Protein AF-A0A165NI73-F1 (afdb_monomer_lite)

Sequence (289 aa):
MSSTFSRMPADQTVSSTGDSGKTSAKGATGRAMITKMSDLEDNLADAEKTIQILEKQLDKTQKEVKHQKDRIENLEEANDGLENRTQDLETRIRELEDRFGEKPGESSENDELDGVEQSRERLERLKRSVLAMKDPNLRQLIRTVFQLRMGVGHLMPDVLPAWLENEAEWPIDKATNTRLVRFKWEEPPTENANWAGVQDIVEYIRTKGGARAPSAIPALRDITDDDLESKVVQKVKDLAKNLRGAKKKESTNEPSSTPDGGVDGANFLCLNHKAIRVGRAPCAIAWNL

Secondary structure (DSSP, 8-state):
----------------------S-HHHHHHHHHHHHHHHHHHHHHHHHHHHHHHHHHHHHHHHHHHHHHHHHHHHHHHHHHHHHHHHHHHHHHHHHHHHHHT--SSS-TTHHHHHHHHHHHHHHHHHHHHHHTT-HHHHHHHHHHHHHHHT-SS--TTTPPPP-S-GGG--B-TTT-PBPP---TTS-TTSHHHHHHHHHHHHHHHHHHHHH-GGGHHHHHHS-HHHHHHHHHHHHHHHHHHHHHHHHHHTTS------------------------------------

Foldseek 3Di:
DDDDDDDDDDDDDDDDDDDDDDDDPPPVVVVVVVVVVVVVVVVVVVVVVVVVVVVVVVVVVVVVVVVVVVVVVVVVVVVVVVVVVVVVVVVVVVVVVVVVVPDPDDDDPPVVVVVVVVVVVVVVLVVLQVVLLVDPLLVVLLQVLLCVLQVHPHLALVTQDDDDPDPVPFDADPVPRHGRDHDPLVDQCPPPNNVVSLVVSLVCCLPCVCVVRVVSVSSSVRHDSVSSSVSSSVVSNVSSVNNVVVVVVVVVPDDPDDDDDDDDDDDDDDDDDDDDDDDDDDDDDDDDD

Radius of gyration: 41.26 Å; chains: 1; bounding box: 80×119×79 Å

Organism: NCBI:txid1314782

pLDDT: mean 77.74, std 22.04, range [31.88, 97.38]

Structure (mmCIF, N/CA/C/O backbone):
data_AF-A0A165NI73-F1
#
_entry.id   AF-A0A165NI73-F1
#
loop_
_atom_site.group_PDB
_atom_site.id
_atom_site.type_symbol
_atom_site.label_atom_id
_atom_site.label_alt_id
_atom_site.label_comp_id
_atom_site.label_asym_id
_atom_site.label_entity_id
_atom_site.label_seq_id
_atom_site.pdbx_PDB_ins_code
_atom_site.Cartn_x
_atom_site.Cartn_y
_atom_site.Cartn_z
_atom_site.occupancy
_atom_site.B_iso_or_equiv
_atom_site.auth_seq_id
_atom_site.auth_comp_id
_atom_site.auth_asym_id
_atom_site.auth_atom_id
_atom_site.pdbx_PDB_model_num
ATOM 1 N N . MET A 1 1 ? 33.542 32.433 -10.960 1.00 42.72 1 MET A N 1
ATOM 2 C CA . MET A 1 1 ? 32.720 32.098 -12.141 1.00 42.72 1 MET A CA 1
ATOM 3 C C . MET A 1 1 ? 32.204 33.400 -12.724 1.00 42.72 1 MET A C 1
ATOM 5 O O . MET A 1 1 ? 31.608 34.182 -11.998 1.00 42.72 1 MET A O 1
ATOM 9 N N . SER A 1 2 ? 32.561 33.668 -13.976 1.00 41.47 2 SER A N 1
ATOM 10 C CA . SER A 1 2 ? 32.290 34.902 -14.718 1.00 41.47 2 SER A CA 1
ATOM 11 C C . SER A 1 2 ? 30.822 35.034 -15.135 1.00 41.47 2 SER A C 1
ATOM 13 O O . SER A 1 2 ? 30.241 34.040 -15.562 1.00 41.47 2 SER A O 1
ATOM 15 N N . SER A 1 3 ? 30.268 36.252 -15.118 1.00 44.75 3 SER A N 1
ATOM 16 C CA . SER A 1 3 ? 29.300 36.723 -16.132 1.00 44.75 3 SER A CA 1
ATOM 17 C C . SER A 1 3 ? 29.074 38.237 -15.972 1.00 44.75 3 SER A C 1
ATOM 19 O O . SER A 1 3 ? 28.565 38.672 -14.947 1.00 44.75 3 SER A O 1
ATOM 21 N N . THR A 1 4 ? 29.739 39.094 -16.750 1.00 47.81 4 THR A N 1
ATOM 22 C CA . THR A 1 4 ? 29.239 39.780 -17.966 1.00 47.81 4 THR A CA 1
ATOM 23 C C . THR A 1 4 ? 27.885 40.488 -17.808 1.00 47.81 4 THR A C 1
ATOM 25 O O . THR A 1 4 ? 26.839 39.852 -17.855 1.00 47.81 4 THR A O 1
ATOM 28 N N . PHE A 1 5 ? 27.896 41.826 -17.761 1.00 45.66 5 PHE A N 1
ATOM 29 C CA . PHE A 1 5 ? 26.748 42.641 -18.167 1.00 45.66 5 PHE A CA 1
ATOM 30 C C . PHE A 1 5 ? 27.241 43.791 -19.048 1.00 45.66 5 PHE A C 1
ATOM 32 O O . PHE A 1 5 ? 28.053 44.617 -18.634 1.00 45.66 5 PHE A O 1
ATOM 39 N N . SER A 1 6 ? 26.809 43.783 -20.307 1.00 49.06 6 SER A N 1
ATOM 40 C CA . SER A 1 6 ? 27.122 44.798 -21.307 1.00 49.06 6 SER A CA 1
ATOM 41 C C . SER A 1 6 ? 26.010 45.840 -21.412 1.00 49.06 6 SER A C 1
ATOM 43 O O . SER A 1 6 ? 24.833 45.496 -21.392 1.00 49.06 6 SER A O 1
ATOM 45 N N . ARG A 1 7 ? 26.462 47.049 -21.772 1.00 39.81 7 ARG A N 1
ATOM 46 C CA . ARG A 1 7 ? 25.899 47.970 -22.780 1.00 39.81 7 ARG A CA 1
ATOM 47 C C . ARG A 1 7 ? 25.071 49.167 -22.284 1.00 39.81 7 ARG A C 1
ATOM 49 O O . ARG A 1 7 ? 23.915 49.050 -21.902 1.00 39.81 7 ARG A O 1
ATOM 56 N N . MET A 1 8 ? 25.700 50.338 -22.432 1.00 41.38 8 MET A N 1
ATOM 57 C CA . MET A 1 8 ? 25.087 51.666 -22.575 1.00 41.38 8 MET A CA 1
ATOM 58 C C . MET A 1 8 ? 24.280 51.777 -23.884 1.00 41.38 8 MET A C 1
ATOM 60 O O . MET A 1 8 ? 24.483 50.977 -24.804 1.00 41.38 8 MET A O 1
ATOM 64 N N . PRO A 1 9 ? 23.492 52.852 -24.042 1.00 56.62 9 PRO A N 1
ATOM 65 C CA . PRO A 1 9 ? 23.897 53.810 -25.074 1.00 56.62 9 PRO A CA 1
ATOM 66 C C . PRO A 1 9 ? 23.908 55.270 -24.600 1.00 56.62 9 PRO A C 1
ATOM 68 O O . PRO A 1 9 ? 23.222 55.659 -23.660 1.00 56.62 9 PRO A O 1
ATOM 71 N N . ALA A 1 10 ? 24.753 56.040 -25.282 1.00 42.94 10 ALA A N 1
ATOM 72 C CA . ALA A 1 10 ? 24.983 57.464 -25.114 1.00 42.94 10 ALA A CA 1
ATOM 73 C C . ALA A 1 10 ? 23.895 58.301 -25.798 1.00 42.94 10 ALA A C 1
ATOM 75 O O . ALA A 1 10 ? 23.404 57.936 -26.866 1.00 42.94 10 ALA A O 1
ATOM 76 N N . ASP A 1 11 ? 23.604 59.448 -25.193 1.00 36.22 11 ASP A N 1
ATOM 77 C CA . ASP A 1 11 ? 22.714 60.483 -25.698 1.00 36.22 11 ASP A CA 1
ATOM 78 C C . ASP A 1 11 ? 23.554 61.718 -26.055 1.00 36.22 11 ASP A C 1
ATOM 80 O O . ASP A 1 11 ? 24.306 62.232 -25.224 1.00 36.22 11 ASP A O 1
ATOM 84 N N . GLN A 1 12 ? 23.469 62.162 -27.306 1.00 43.00 12 GLN A N 1
ATOM 85 C CA . GLN A 1 12 ? 23.861 63.500 -27.738 1.00 43.00 12 GLN A CA 1
ATOM 86 C C . GLN A 1 12 ? 23.035 63.855 -28.968 1.00 43.00 12 GLN A C 1
ATOM 88 O O . GLN A 1 12 ? 23.245 63.265 -30.020 1.00 43.00 12 GLN A O 1
ATOM 93 N N . THR A 1 13 ? 22.209 64.893 -28.859 1.00 42.19 13 THR A N 1
ATOM 94 C CA . THR A 1 13 ? 22.220 66.008 -29.815 1.00 42.19 13 THR A CA 1
ATOM 95 C C . THR A 1 13 ? 21.546 67.225 -29.192 1.00 42.19 13 THR A C 1
ATOM 97 O O . THR A 1 13 ? 20.348 67.237 -28.930 1.00 42.19 13 THR A O 1
ATOM 100 N N . VAL A 1 14 ? 22.348 68.267 -28.994 1.00 54.62 14 VAL A N 1
ATOM 101 C CA . VAL A 1 14 ? 21.930 69.660 -28.837 1.00 54.62 14 VAL A CA 1
ATOM 102 C C . VAL A 1 14 ? 21.620 70.254 -30.212 1.00 54.62 14 VAL A C 1
ATOM 104 O O . VAL A 1 14 ? 22.383 70.062 -31.155 1.00 54.62 14 VAL A O 1
ATOM 107 N N . SER A 1 15 ? 20.552 71.041 -30.312 1.00 42.31 15 SER A N 1
ATOM 108 C CA . SER A 1 15 ? 20.390 72.050 -31.360 1.00 42.31 15 SER A CA 1
ATOM 109 C C . SER A 1 15 ? 19.491 73.165 -30.840 1.00 42.31 15 SER A C 1
ATOM 111 O O . SER A 1 15 ? 18.375 72.934 -30.383 1.00 42.31 15 SER A O 1
ATOM 113 N N . SER A 1 16 ? 20.037 74.373 -30.874 1.00 49.78 16 SER A N 1
ATOM 114 C CA . SER A 1 16 ? 19.443 75.630 -30.442 1.00 49.78 16 SER A CA 1
ATOM 115 C C . SER A 1 16 ? 19.388 76.536 -31.665 1.00 49.78 16 SER A C 1
ATOM 117 O O . SER A 1 16 ? 20.382 76.592 -32.387 1.00 49.78 16 SER A O 1
ATOM 119 N N . THR A 1 17 ? 18.272 77.226 -31.913 1.00 37.44 17 THR A N 1
ATOM 120 C CA . THR A 1 17 ? 18.207 78.576 -32.521 1.00 37.44 17 THR A CA 1
ATOM 121 C C . THR A 1 17 ? 16.754 79.005 -32.755 1.00 37.44 17 THR A C 1
ATOM 123 O O . THR A 1 17 ? 15.961 78.238 -33.288 1.00 37.44 17 THR A O 1
ATOM 126 N N . GLY A 1 18 ? 16.446 80.272 -32.444 1.00 36.41 18 GLY A N 1
ATOM 127 C CA . GLY A 1 18 ? 15.543 81.059 -33.292 1.00 36.41 18 GLY A CA 1
ATOM 128 C C . GLY A 1 18 ? 14.305 81.712 -32.669 1.00 36.41 18 GLY A C 1
ATOM 129 O O . GLY A 1 18 ? 13.216 81.169 -32.760 1.00 36.41 18 GLY A O 1
ATOM 130 N N . ASP A 1 19 ? 14.489 82.965 -32.249 1.00 35.72 19 ASP A N 1
ATOM 131 C CA . ASP A 1 19 ? 13.678 84.121 -32.676 1.00 35.72 19 ASP A CA 1
ATOM 132 C C . ASP A 1 19 ? 12.412 84.573 -31.899 1.00 35.72 19 ASP A C 1
ATOM 134 O O . ASP A 1 19 ? 11.754 83.877 -31.133 1.00 35.72 19 ASP A O 1
ATOM 138 N N . SER A 1 20 ? 12.197 85.870 -32.080 1.00 43.72 20 SER A N 1
ATOM 139 C CA . SER A 1 20 ? 11.546 86.921 -31.321 1.00 43.72 20 SER A CA 1
ATOM 140 C C . SER A 1 20 ? 10.016 86.890 -31.345 1.00 43.72 20 SER A C 1
ATOM 142 O O . SER A 1 20 ? 9.395 86.615 -32.365 1.00 43.72 20 SER A O 1
ATOM 144 N N . GLY A 1 21 ? 9.381 87.323 -30.250 1.00 38.12 21 GLY A N 1
ATOM 145 C CA . GLY A 1 21 ? 7.931 87.533 -30.231 1.00 38.12 21 GLY A CA 1
ATOM 146 C C . GLY A 1 21 ? 7.399 88.055 -28.901 1.00 38.12 21 GLY A C 1
ATOM 147 O O . GLY A 1 21 ? 6.916 87.305 -28.060 1.00 38.12 21 GLY A O 1
ATOM 148 N N . LYS A 1 22 ? 7.474 89.372 -28.697 1.00 51.41 22 LYS A N 1
ATOM 149 C CA . LYS A 1 22 ? 6.825 90.085 -27.588 1.00 51.41 22 LYS A CA 1
ATOM 150 C C . LYS A 1 22 ? 5.303 90.023 -27.788 1.00 51.41 22 LYS A C 1
ATOM 152 O O . LYS A 1 22 ? 4.786 90.770 -28.602 1.00 51.41 22 LYS A O 1
ATOM 157 N N . THR A 1 23 ? 4.595 89.162 -27.059 1.00 44.19 23 THR A N 1
ATOM 158 C CA . THR A 1 23 ? 3.262 89.409 -26.458 1.00 44.19 23 THR A CA 1
ATOM 159 C C . THR A 1 23 ? 2.822 88.183 -25.638 1.00 44.19 23 THR A C 1
ATOM 161 O O . THR A 1 23 ? 2.977 87.046 -26.054 1.00 44.19 23 THR A O 1
ATOM 164 N N . SER A 1 24 ? 2.255 88.421 -24.449 1.00 48.41 24 SER A N 1
ATOM 165 C CA . SER A 1 24 ? 1.640 87.415 -23.555 1.00 48.41 24 SER A CA 1
ATOM 166 C C . SER A 1 24 ? 2.555 86.547 -22.664 1.00 48.41 24 SER A C 1
ATOM 168 O O . SER A 1 24 ? 2.243 85.402 -22.343 1.00 48.41 24 SER A O 1
ATOM 170 N N . ALA A 1 25 ? 3.650 87.105 -22.138 1.00 49.09 25 ALA A N 1
ATOM 171 C CA . ALA A 1 25 ? 4.505 86.381 -21.183 1.00 49.09 25 ALA A CA 1
ATOM 172 C C . ALA A 1 25 ? 3.796 86.014 -19.854 1.00 49.09 25 ALA A C 1
ATOM 174 O O . ALA A 1 25 ? 4.133 85.008 -19.233 1.00 49.09 25 ALA A O 1
ATOM 175 N N . LYS A 1 26 ? 2.783 86.779 -19.411 1.00 52.00 26 LYS A N 1
ATOM 176 C CA . LYS A 1 26 ? 2.076 86.510 -18.139 1.00 52.00 26 LYS A CA 1
ATOM 177 C C . LYS A 1 26 ? 1.040 85.375 -18.230 1.00 52.00 26 LYS A C 1
ATOM 179 O O . LYS A 1 26 ? 0.869 84.649 -17.258 1.00 52.00 26 LYS A O 1
ATOM 184 N N . GLY A 1 27 ? 0.388 85.181 -19.381 1.00 53.38 27 GLY A N 1
ATOM 185 C CA . GLY A 1 27 ? -0.627 84.131 -19.574 1.00 53.38 27 GLY A CA 1
ATOM 186 C C . GLY A 1 27 ? -0.047 82.771 -19.978 1.00 53.38 27 GLY A C 1
ATOM 187 O O . GLY A 1 27 ? -0.516 81.738 -19.501 1.00 53.38 27 GLY A O 1
ATOM 188 N N . ALA A 1 28 ? 1.003 82.763 -20.808 1.00 56.72 28 ALA A N 1
ATOM 189 C CA . ALA A 1 28 ? 1.695 81.538 -21.218 1.00 56.72 28 ALA A CA 1
ATOM 190 C C . ALA A 1 28 ? 2.426 80.865 -20.041 1.00 56.72 28 ALA A C 1
ATOM 192 O O . ALA A 1 28 ? 2.365 79.647 -19.892 1.00 56.72 28 ALA A O 1
ATOM 193 N N . THR A 1 29 ? 3.028 81.663 -19.150 1.00 68.69 29 THR A N 1
ATOM 194 C CA . THR A 1 29 ? 3.687 81.166 -17.930 1.00 68.69 29 THR A CA 1
ATOM 195 C C . THR A 1 29 ? 2.682 80.562 -16.945 1.00 68.69 29 THR A C 1
ATOM 197 O O . THR A 1 29 ? 2.938 79.495 -16.399 1.00 68.69 29 THR A O 1
ATOM 200 N N . GLY A 1 30 ? 1.511 81.188 -16.765 1.00 74.62 30 GLY A N 1
ATOM 201 C CA . GLY A 1 30 ? 0.450 80.657 -15.901 1.00 74.62 30 GLY A CA 1
ATOM 202 C C . GLY A 1 30 ? -0.123 79.330 -16.406 1.00 74.62 30 GLY A C 1
ATOM 203 O O . GLY A 1 30 ? -0.262 78.392 -15.630 1.00 74.62 30 GLY A O 1
ATOM 204 N N . ARG A 1 31 ? -0.377 79.202 -17.717 1.00 77.56 31 ARG A N 1
ATOM 205 C CA . ARG A 1 31 ? -0.824 77.929 -18.314 1.00 77.56 31 ARG A CA 1
ATOM 206 C C . ARG A 1 31 ? 0.231 76.828 -18.195 1.00 77.56 31 ARG A C 1
ATOM 208 O O . ARG A 1 31 ? -0.122 75.717 -17.831 1.00 77.56 31 ARG A O 1
ATOM 215 N N . ALA A 1 32 ? 1.505 77.148 -18.430 1.00 79.50 32 ALA A N 1
ATOM 216 C CA . ALA A 1 32 ? 2.607 76.200 -18.259 1.00 79.50 32 ALA A CA 1
ATOM 217 C C . ALA A 1 32 ? 2.826 75.783 -16.790 1.00 79.50 32 ALA A C 1
ATOM 219 O O . ALA A 1 32 ? 3.301 74.683 -16.524 1.00 79.50 32 ALA A O 1
ATOM 220 N N . MET A 1 33 ? 2.499 76.648 -15.824 1.00 84.75 33 MET A N 1
ATOM 221 C CA . MET A 1 33 ? 2.498 76.289 -14.402 1.00 84.75 33 MET A CA 1
ATOM 222 C C . MET A 1 33 ? 1.325 75.372 -14.053 1.00 84.75 33 MET A C 1
ATOM 224 O O . MET A 1 33 ? 1.536 74.402 -13.340 1.00 84.75 33 MET A O 1
ATOM 228 N N . ILE A 1 34 ? 0.129 75.630 -14.591 1.00 85.94 34 ILE A N 1
ATOM 229 C CA . ILE A 1 34 ? -1.054 74.782 -14.371 1.00 85.94 34 ILE A CA 1
ATOM 230 C C . ILE A 1 34 ? -0.835 73.376 -14.939 1.00 85.94 34 ILE A C 1
ATOM 232 O O . ILE A 1 34 ? -1.137 72.405 -14.258 1.00 85.94 34 ILE A O 1
ATOM 236 N N . THR A 1 35 ? -0.262 73.245 -16.141 1.00 86.31 35 THR A N 1
ATOM 237 C CA . THR A 1 35 ? 0.056 71.919 -16.699 1.00 86.31 35 THR A CA 1
ATOM 238 C C . THR A 1 35 ? 1.080 71.189 -15.840 1.00 86.31 35 THR A C 1
ATOM 240 O O . THR A 1 35 ? 0.860 70.042 -15.490 1.00 86.31 35 THR A O 1
ATOM 243 N N . LYS A 1 36 ? 2.144 71.875 -15.397 1.00 90.50 36 LYS A N 1
ATOM 244 C CA . LYS A 1 36 ? 3.130 71.279 -14.483 1.00 90.50 36 LYS A CA 1
ATOM 245 C C . LYS A 1 36 ? 2.529 70.886 -13.135 1.00 90.50 36 LYS A C 1
ATOM 247 O O . LYS A 1 36 ? 2.953 69.893 -12.566 1.00 90.50 36 LYS A O 1
ATOM 252 N N . MET A 1 37 ? 1.588 71.668 -12.607 1.00 88.69 37 MET A N 1
ATOM 253 C CA . MET A 1 37 ? 0.871 71.329 -11.376 1.00 88.69 37 MET A CA 1
ATOM 254 C C . MET A 1 37 ? 0.011 70.080 -11.572 1.00 88.69 37 MET A C 1
ATOM 256 O O . MET A 1 37 ? 0.119 69.171 -10.763 1.00 88.69 37 MET A O 1
ATOM 260 N N . SER A 1 38 ? -0.736 69.995 -12.676 1.00 90.88 38 SER A N 1
ATOM 261 C CA . SER A 1 38 ? -1.510 68.800 -13.036 1.00 90.88 38 SER A CA 1
ATOM 262 C C . SER A 1 38 ? -0.614 67.567 -13.181 1.00 90.88 38 SER A C 1
ATOM 264 O O . SER A 1 38 ? -0.901 66.531 -12.597 1.00 90.88 38 SER A O 1
ATOM 266 N N . ASP A 1 39 ? 0.517 67.690 -13.883 1.00 92.00 39 ASP A N 1
ATOM 267 C CA . ASP A 1 39 ? 1.471 66.588 -14.043 1.00 92.00 39 ASP A CA 1
ATOM 268 C C . ASP A 1 39 ? 2.045 66.147 -12.684 1.00 92.00 39 ASP A C 1
ATOM 270 O O . ASP A 1 39 ? 2.273 64.963 -12.445 1.00 92.00 39 ASP A O 1
ATOM 274 N N . LEU A 1 40 ? 2.311 67.089 -11.771 1.00 91.56 40 LEU A N 1
ATOM 275 C CA . LEU A 1 40 ? 2.787 66.779 -10.421 1.00 91.56 40 LEU A CA 1
ATOM 276 C C . LEU A 1 40 ? 1.708 66.108 -9.563 1.00 91.56 40 LEU A C 1
ATOM 278 O O . LEU A 1 40 ? 2.045 65.211 -8.796 1.00 91.56 40 LEU A O 1
ATOM 282 N N . GLU A 1 41 ? 0.444 66.512 -9.693 1.00 93.06 41 GLU A N 1
ATOM 283 C CA . GLU A 1 41 ? -0.696 65.882 -9.016 1.00 93.06 41 GLU A CA 1
ATOM 284 C C . GLU A 1 41 ? -0.896 64.437 -9.489 1.00 93.06 41 GLU A C 1
ATOM 286 O O . GLU A 1 41 ? -1.022 63.535 -8.659 1.00 93.06 41 GLU A O 1
ATOM 291 N N . ASP A 1 42 ? -0.825 64.194 -10.799 1.00 92.19 42 ASP A N 1
ATOM 292 C CA . ASP A 1 42 ? -0.926 62.848 -11.371 1.00 92.19 42 ASP A CA 1
ATOM 293 C C . ASP A 1 42 ? 0.245 61.958 -10.923 1.00 92.19 42 ASP A C 1
ATOM 295 O O . ASP A 1 42 ? 0.045 60.828 -10.469 1.00 92.19 42 ASP A O 1
ATOM 299 N N . ASN A 1 43 ? 1.473 62.489 -10.957 1.00 93.56 43 ASN A N 1
ATOM 300 C CA . ASN A 1 43 ? 2.655 61.777 -10.464 1.00 93.56 43 ASN A CA 1
ATOM 301 C C . ASN A 1 43 ? 2.564 61.469 -8.960 1.00 93.56 43 ASN A C 1
ATOM 303 O O . ASN A 1 43 ? 3.013 60.408 -8.524 1.00 93.56 43 ASN A O 1
ATOM 307 N N . LEU A 1 44 ? 1.992 62.375 -8.161 1.00 94.94 44 LEU A N 1
ATOM 308 C CA . LEU A 1 44 ? 1.772 62.158 -6.732 1.00 94.94 44 LEU A CA 1
ATOM 309 C C . LEU A 1 44 ? 0.741 61.046 -6.503 1.00 94.94 44 LEU A C 1
ATOM 311 O O . LEU A 1 44 ? 1.002 60.132 -5.723 1.00 94.94 44 LEU A O 1
ATOM 315 N N . ALA A 1 45 ? -0.377 61.067 -7.230 1.00 93.62 45 ALA A N 1
ATOM 316 C CA . ALA A 1 45 ? -1.399 60.028 -7.146 1.00 93.62 45 ALA A CA 1
ATOM 317 C C . ALA A 1 45 ? -0.855 58.645 -7.547 1.00 93.62 45 ALA A C 1
ATOM 319 O O . ALA A 1 45 ? -1.200 57.627 -6.941 1.00 93.62 45 ALA A O 1
ATOM 320 N N . ASP A 1 46 ? 0.014 58.583 -8.554 1.00 93.94 46 ASP A N 1
ATOM 321 C CA . ASP A 1 46 ? 0.665 57.335 -8.946 1.00 93.94 46 ASP A CA 1
ATOM 322 C C . ASP A 1 46 ? 1.706 56.878 -7.918 1.00 93.94 46 ASP A C 1
ATOM 324 O O . ASP A 1 46 ? 1.737 55.693 -7.572 1.00 93.94 46 ASP A O 1
ATOM 328 N N . ALA A 1 47 ? 2.486 57.797 -7.341 1.00 92.75 47 ALA A N 1
ATOM 329 C CA . ALA A 1 47 ? 3.389 57.483 -6.238 1.00 92.75 47 ALA A CA 1
ATOM 330 C C . ALA A 1 47 ? 2.625 56.902 -5.034 1.00 92.75 47 ALA A C 1
ATOM 332 O O . ALA A 1 47 ? 3.011 55.856 -4.510 1.00 92.75 47 ALA A O 1
ATOM 333 N N . GLU A 1 48 ? 1.492 57.493 -4.649 1.00 94.19 48 GLU A N 1
ATOM 334 C CA . GLU A 1 48 ? 0.627 56.983 -3.578 1.00 94.19 48 GLU A CA 1
ATOM 335 C C . GLU A 1 48 ? 0.125 55.559 -3.858 1.00 94.19 48 GLU A C 1
ATOM 337 O O . GLU A 1 48 ? 0.179 54.694 -2.979 1.00 94.19 48 GLU A O 1
ATOM 342 N N . LYS A 1 49 ? -0.298 55.264 -5.096 1.00 94.81 49 LYS A N 1
ATOM 343 C CA . LYS A 1 49 ? -0.692 53.898 -5.484 1.00 94.81 49 LYS A CA 1
ATOM 344 C C . LYS A 1 49 ? 0.474 52.920 -5.362 1.00 94.81 49 LYS A C 1
ATOM 346 O O . LYS A 1 49 ? 0.280 51.802 -4.882 1.00 94.81 49 LYS A O 1
ATOM 351 N N . THR A 1 50 ? 1.679 53.313 -5.787 1.00 95.06 50 THR A N 1
ATOM 352 C CA . THR A 1 50 ? 2.859 52.440 -5.669 1.00 95.06 50 THR A CA 1
ATOM 353 C C . THR A 1 50 ? 3.208 52.155 -4.213 1.00 95.06 50 THR A C 1
ATOM 355 O O . THR A 1 50 ? 3.477 51.001 -3.883 1.00 95.06 50 THR A O 1
ATOM 358 N N . ILE A 1 51 ? 3.110 53.154 -3.331 1.00 96.19 51 ILE A N 1
ATOM 359 C CA . ILE A 1 51 ? 3.323 52.990 -1.889 1.00 96.19 51 ILE A CA 1
ATOM 360 C C . ILE A 1 51 ? 2.332 51.968 -1.325 1.00 96.19 51 ILE A C 1
ATOM 362 O O . ILE A 1 51 ? 2.759 50.998 -0.705 1.00 96.19 51 ILE A O 1
ATOM 366 N N . GLN A 1 52 ? 1.038 52.086 -1.635 1.00 95.12 52 GLN A N 1
ATOM 367 C CA . GLN A 1 52 ? 0.027 51.130 -1.158 1.00 95.12 52 GLN A CA 1
ATOM 368 C C . GLN A 1 52 ? 0.270 49.693 -1.645 1.00 95.12 52 GLN A C 1
ATOM 370 O O . GLN A 1 52 ? -0.020 48.723 -0.939 1.00 95.12 52 GLN A O 1
ATOM 375 N N . ILE A 1 53 ? 0.765 49.522 -2.875 1.00 96.19 53 ILE A N 1
ATOM 376 C CA . ILE A 1 53 ? 1.116 48.197 -3.407 1.00 96.19 53 ILE A CA 1
ATOM 377 C C . ILE A 1 53 ? 2.318 47.629 -2.649 1.00 96.19 53 ILE A C 1
ATOM 379 O O . ILE A 1 53 ? 2.291 46.459 -2.259 1.00 96.19 53 ILE A O 1
ATOM 383 N N . LEU A 1 54 ? 3.347 48.447 -2.424 1.00 95.75 54 LEU A N 1
ATOM 384 C CA . LEU A 1 54 ? 4.548 48.047 -1.696 1.00 95.75 54 LEU A CA 1
ATOM 385 C C . LEU A 1 54 ? 4.237 47.699 -0.237 1.00 95.75 54 LEU A C 1
ATOM 387 O O . LEU A 1 54 ? 4.725 46.683 0.246 1.00 95.75 54 LEU A O 1
ATOM 391 N N . GLU A 1 55 ? 3.371 48.455 0.438 1.00 95.50 55 GLU A N 1
ATOM 392 C CA . GLU A 1 55 ? 2.906 48.149 1.798 1.00 95.50 55 GLU A CA 1
ATOM 393 C C . GLU A 1 55 ? 2.216 46.781 1.865 1.00 95.50 55 GLU A C 1
ATOM 395 O O . GLU A 1 55 ? 2.553 45.944 2.702 1.00 95.50 55 GLU A O 1
ATOM 400 N N . LYS A 1 56 ? 1.322 46.481 0.913 1.00 95.12 56 LYS A N 1
ATOM 401 C CA . LYS A 1 56 ? 0.673 45.161 0.833 1.00 95.12 56 LYS A CA 1
ATOM 402 C C . LYS A 1 56 ? 1.672 44.029 0.588 1.00 95.12 56 LYS A C 1
ATOM 404 O O . LYS A 1 56 ? 1.502 42.929 1.117 1.00 95.12 56 LYS A O 1
ATOM 409 N N . GLN A 1 57 ? 2.692 44.266 -0.237 1.00 95.31 57 GLN A N 1
ATOM 410 C CA . GLN A 1 57 ? 3.753 43.288 -0.487 1.00 95.31 57 GLN A CA 1
ATOM 411 C C . GLN A 1 57 ? 4.643 43.084 0.743 1.00 95.31 57 GLN A C 1
ATOM 413 O O . GLN A 1 57 ? 5.008 41.943 1.041 1.00 95.31 57 GLN A O 1
ATOM 418 N N . LEU A 1 58 ? 4.946 44.155 1.477 1.00 96.44 58 LEU A N 1
ATOM 419 C CA . LEU A 1 58 ? 5.688 44.106 2.732 1.00 96.44 58 LEU A CA 1
ATOM 420 C C . LEU A 1 58 ? 4.933 43.266 3.768 1.00 96.44 58 LEU A C 1
ATOM 422 O O . LEU A 1 58 ? 5.496 42.310 4.297 1.00 96.44 58 LEU A O 1
ATOM 426 N N . ASP A 1 59 ? 3.641 43.536 3.968 1.00 95.50 59 ASP A N 1
ATOM 427 C CA . ASP A 1 59 ? 2.784 42.786 4.893 1.00 95.50 59 ASP A CA 1
ATOM 428 C C . ASP A 1 59 ? 2.720 41.297 4.547 1.00 95.50 59 ASP A C 1
ATOM 430 O O . ASP A 1 59 ? 2.761 40.427 5.424 1.00 95.50 59 ASP A O 1
ATOM 434 N N . LYS A 1 60 ? 2.614 40.980 3.252 1.00 96.44 60 LYS A N 1
ATOM 435 C CA . LYS A 1 60 ? 2.613 39.595 2.775 1.00 96.44 60 LYS A CA 1
ATOM 436 C C . LYS A 1 60 ? 3.944 38.911 3.085 1.00 96.44 60 LYS A C 1
ATOM 438 O O . LYS A 1 60 ? 3.949 37.822 3.655 1.00 96.44 60 LYS A O 1
ATOM 443 N N . THR A 1 61 ? 5.053 39.573 2.769 1.00 94.19 61 THR A N 1
ATOM 444 C CA . THR A 1 61 ?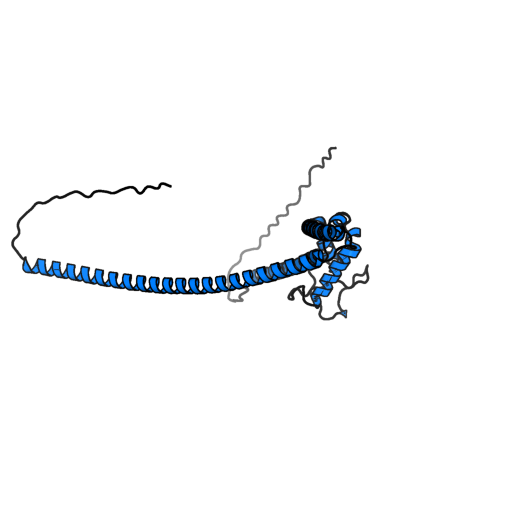 6.403 39.050 3.013 1.00 94.19 61 THR A CA 1
ATOM 445 C C . THR A 1 61 ? 6.652 38.860 4.509 1.00 94.19 61 THR A C 1
ATOM 447 O O . THR A 1 61 ? 7.168 37.828 4.927 1.00 94.19 61 THR A O 1
ATOM 450 N N . GLN A 1 62 ? 6.213 39.797 5.350 1.00 97.38 62 GLN A N 1
ATOM 451 C CA . GLN A 1 62 ? 6.341 39.704 6.803 1.00 97.38 62 GLN A CA 1
ATOM 452 C C . GLN A 1 62 ? 5.562 38.512 7.379 1.00 97.38 62 GLN A C 1
ATOM 454 O O . GLN A 1 62 ? 6.063 37.813 8.262 1.00 97.38 62 GLN A O 1
ATOM 459 N N . LYS A 1 63 ? 4.356 38.237 6.862 1.00 95.81 63 LYS A N 1
ATOM 460 C CA . LYS A 1 63 ? 3.575 37.048 7.243 1.00 95.81 63 LYS A CA 1
ATOM 461 C C . LYS A 1 63 ? 4.262 35.752 6.818 1.00 95.81 63 LYS A C 1
ATOM 463 O O . LYS A 1 63 ? 4.294 34.808 7.604 1.00 95.81 63 LYS A O 1
ATOM 468 N N . GLU A 1 64 ? 4.826 35.709 5.614 1.00 94.75 64 GLU A N 1
ATOM 469 C CA . GLU A 1 64 ? 5.566 34.544 5.116 1.00 94.75 64 GLU A CA 1
ATOM 470 C C . GLU A 1 64 ? 6.824 34.271 5.946 1.00 94.75 64 GLU A C 1
ATOM 472 O O . GLU A 1 64 ? 7.047 33.131 6.348 1.00 94.75 64 GLU A O 1
ATOM 477 N N . VAL A 1 65 ? 7.594 35.311 6.282 1.00 96.50 65 VAL A N 1
ATOM 478 C CA . VAL A 1 65 ? 8.773 35.199 7.156 1.00 96.50 65 VAL A CA 1
ATOM 479 C C . VAL A 1 65 ? 8.383 34.680 8.537 1.00 96.50 65 VAL A C 1
ATOM 481 O O . VAL A 1 65 ? 9.043 33.784 9.057 1.00 96.50 65 VAL A O 1
ATOM 484 N N . LYS A 1 66 ? 7.290 35.187 9.124 1.00 96.69 66 LYS A N 1
ATOM 485 C CA . LYS A 1 66 ? 6.800 34.692 10.417 1.00 96.69 66 LYS A CA 1
ATOM 486 C C . LYS A 1 66 ? 6.436 33.207 10.344 1.00 96.69 66 LYS A C 1
ATOM 488 O O . LYS A 1 66 ? 6.925 32.424 11.144 1.00 96.69 66 LYS A O 1
ATOM 493 N N . HIS A 1 67 ? 5.657 32.813 9.340 1.00 96.19 67 HIS A N 1
ATOM 494 C CA . HIS A 1 67 ? 5.282 31.415 9.140 1.00 96.19 67 HIS A CA 1
ATOM 495 C C . HIS A 1 67 ? 6.504 30.503 8.921 1.00 96.19 67 HIS A C 1
ATOM 497 O O . HIS A 1 67 ? 6.545 29.378 9.413 1.00 96.19 67 HIS A O 1
ATOM 503 N N . GLN A 1 68 ? 7.513 30.968 8.178 1.00 95.06 68 GLN A N 1
ATOM 504 C CA . GLN A 1 68 ? 8.760 30.224 7.995 1.00 95.06 68 GLN A CA 1
ATOM 505 C C . GLN A 1 68 ? 9.544 30.088 9.300 1.00 95.06 68 GLN A C 1
ATOM 507 O O . GLN A 1 68 ? 10.065 29.008 9.560 1.00 95.06 68 GLN A O 1
ATOM 512 N N . LYS A 1 69 ? 9.594 31.139 10.124 1.00 97.12 69 LYS A N 1
ATOM 513 C CA . LYS A 1 69 ? 10.233 31.097 11.440 1.00 97.12 69 LYS A CA 1
ATOM 514 C C . LYS A 1 69 ? 9.568 30.064 12.351 1.00 97.12 69 LYS A C 1
ATOM 516 O O . LYS A 1 69 ? 10.263 29.197 12.863 1.00 97.12 69 LYS A O 1
ATOM 521 N N . ASP A 1 70 ? 8.241 30.099 12.456 1.00 95.50 70 ASP A N 1
ATOM 522 C CA . ASP A 1 70 ? 7.480 29.140 13.266 1.00 95.50 70 ASP A CA 1
ATOM 523 C C . ASP A 1 70 ? 7.720 27.697 12.772 1.00 95.50 70 ASP A C 1
ATOM 525 O O . ASP A 1 70 ? 7.859 26.757 13.552 1.00 95.50 70 ASP A O 1
ATOM 529 N N . ARG A 1 71 ? 7.816 27.492 11.451 1.00 96.88 71 ARG A N 1
ATOM 530 C CA . ARG A 1 71 ? 8.135 26.179 10.873 1.00 96.88 71 ARG A CA 1
ATOM 531 C C . ARG A 1 71 ? 9.563 25.718 11.187 1.00 96.88 71 ARG A C 1
ATOM 533 O O . ARG A 1 71 ? 9.757 24.518 11.345 1.00 96.88 71 ARG A O 1
ATOM 540 N N . ILE A 1 72 ? 10.540 26.624 11.226 1.00 96.75 72 ILE A N 1
ATOM 541 C CA . ILE A 1 72 ? 11.925 26.298 11.601 1.00 96.75 72 ILE A CA 1
ATOM 542 C C . ILE A 1 72 ? 11.976 25.865 13.066 1.00 96.75 72 ILE A C 1
ATOM 544 O O . ILE A 1 72 ? 12.505 24.798 13.335 1.00 96.75 72 ILE A O 1
ATOM 548 N N . GLU A 1 73 ? 11.338 26.613 13.966 1.00 96.56 73 GLU A N 1
ATOM 549 C CA . GLU A 1 73 ? 11.283 26.292 15.401 1.00 96.56 73 GLU A CA 1
ATOM 550 C C . GLU A 1 73 ? 10.685 24.895 15.648 1.00 96.56 73 GLU A C 1
ATOM 552 O O . GLU A 1 73 ? 11.299 24.058 16.300 1.00 96.56 73 GLU A O 1
ATOM 557 N N . ASN A 1 74 ? 9.560 24.569 15.001 1.00 95.75 74 ASN A N 1
ATOM 558 C CA . ASN A 1 74 ? 8.973 23.224 15.085 1.00 95.75 74 ASN A CA 1
ATOM 559 C C . ASN A 1 74 ? 9.898 22.114 14.546 1.00 95.75 74 ASN A C 1
ATOM 561 O O . ASN A 1 74 ? 9.849 20.975 15.009 1.00 95.75 74 ASN A O 1
ATOM 565 N N . LEU A 1 75 ? 10.691 22.409 13.509 1.00 95.62 75 LEU A N 1
ATOM 566 C CA . LEU A 1 75 ? 11.640 21.445 12.949 1.00 95.62 75 LEU A CA 1
ATOM 567 C C . LEU A 1 75 ? 12.853 21.252 13.862 1.00 95.62 75 LEU A C 1
ATOM 569 O O . LEU A 1 75 ? 13.331 20.126 13.965 1.00 95.62 75 LEU A O 1
ATOM 573 N N . GLU A 1 76 ? 13.326 22.313 14.512 1.00 95.69 76 GLU A N 1
ATOM 574 C CA . GLU A 1 76 ? 14.395 22.256 15.511 1.00 95.69 76 GLU A CA 1
ATOM 575 C C . GLU A 1 76 ? 13.957 21.403 16.709 1.00 95.69 76 GLU A C 1
ATOM 577 O O . GLU A 1 76 ? 14.627 20.423 17.021 1.00 95.69 76 GLU A O 1
ATOM 582 N N . GLU A 1 77 ? 12.766 21.646 17.269 1.00 94.81 77 GLU A N 1
ATOM 583 C CA . GLU A 1 77 ? 12.212 20.829 18.362 1.00 94.81 77 GLU A CA 1
ATOM 584 C C . GLU A 1 77 ? 12.065 19.344 17.982 1.00 94.81 77 GLU A C 1
ATOM 586 O O . GLU A 1 77 ? 12.380 18.442 18.764 1.00 94.81 77 GLU A O 1
ATOM 591 N N . ALA A 1 78 ? 11.593 19.061 16.763 1.00 92.88 78 ALA A N 1
ATOM 592 C CA . ALA A 1 78 ? 11.482 17.690 16.274 1.00 92.88 78 ALA A CA 1
ATOM 593 C C . ALA A 1 78 ? 12.857 17.023 16.115 1.00 92.88 78 ALA A C 1
ATOM 595 O O . ALA A 1 78 ? 12.995 15.827 16.383 1.00 92.88 78 ALA A O 1
ATOM 596 N N . ASN A 1 79 ? 13.865 17.782 15.681 1.00 95.00 79 ASN A N 1
ATOM 597 C CA . ASN A 1 79 ? 15.227 17.290 15.525 1.00 95.00 79 ASN A CA 1
ATOM 598 C C . ASN A 1 79 ? 15.871 16.993 16.886 1.00 95.00 79 ASN A C 1
ATOM 600 O O . ASN A 1 79 ? 16.425 15.909 17.056 1.00 95.00 79 ASN A O 1
ATOM 604 N N . ASP A 1 80 ? 15.689 17.869 17.875 1.00 94.94 80 ASP A N 1
ATOM 605 C CA . ASP A 1 80 ? 16.127 17.643 19.257 1.00 94.94 80 ASP A CA 1
ATOM 606 C C . ASP A 1 8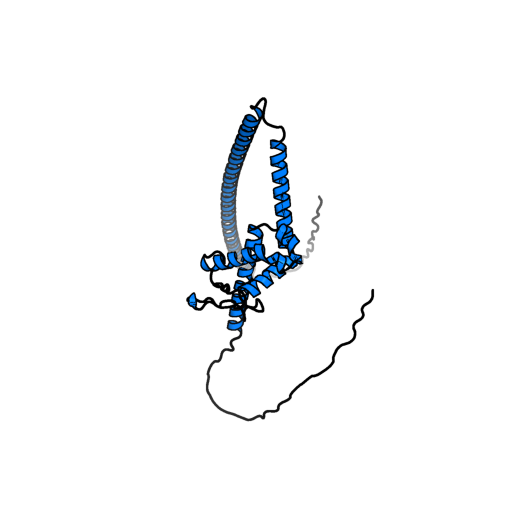0 ? 15.470 16.382 19.847 1.00 94.94 80 ASP A C 1
ATOM 608 O O . ASP A 1 80 ? 16.108 15.563 20.514 1.00 94.94 80 ASP A O 1
ATOM 612 N N . GLY A 1 81 ? 14.181 16.162 19.564 1.00 94.31 81 GLY A N 1
ATOM 613 C CA . GLY A 1 81 ? 13.474 14.941 19.957 1.00 94.31 81 GLY A CA 1
ATOM 614 C C . GLY A 1 81 ? 14.052 13.669 19.320 1.00 94.31 81 GLY A C 1
ATOM 615 O O . GLY A 1 81 ? 14.149 12.627 19.976 1.00 94.31 81 GLY A O 1
ATOM 616 N N . LEU A 1 82 ? 14.457 13.741 18.050 1.00 94.69 82 LEU A N 1
ATOM 617 C CA . LEU A 1 82 ? 15.108 12.633 17.346 1.00 94.69 82 LEU A CA 1
ATOM 618 C C . LEU A 1 82 ? 16.527 12.373 17.859 1.00 94.69 82 LEU A C 1
ATOM 620 O O . LEU A 1 82 ? 16.908 11.209 18.000 1.00 94.69 82 LEU A O 1
ATOM 624 N N . GLU A 1 83 ? 17.288 13.420 18.170 1.00 95.06 83 GLU A N 1
ATOM 625 C CA . GLU A 1 83 ? 18.633 13.303 18.734 1.00 95.06 83 GLU A CA 1
ATOM 626 C C . GLU A 1 83 ? 18.589 12.615 20.102 1.00 95.06 83 GLU A C 1
ATOM 628 O O . GLU A 1 83 ? 19.271 11.611 20.306 1.00 95.06 83 GLU A O 1
ATOM 633 N N . ASN A 1 84 ? 17.686 13.045 20.988 1.00 93.69 84 ASN A N 1
ATOM 634 C CA . ASN A 1 84 ? 17.474 12.403 22.288 1.00 93.69 84 ASN A CA 1
ATOM 635 C C . ASN A 1 84 ? 17.099 10.920 22.153 1.00 93.69 84 ASN A C 1
ATOM 637 O O . ASN A 1 84 ? 17.617 10.065 22.871 1.00 93.69 84 ASN A O 1
ATOM 641 N N . ARG A 1 85 ? 16.214 10.585 21.206 1.00 93.75 85 ARG A N 1
ATOM 642 C CA . ARG A 1 85 ? 15.834 9.189 20.950 1.00 93.75 85 ARG A CA 1
ATOM 643 C C . ARG A 1 85 ? 17.001 8.367 20.407 1.00 93.75 85 ARG A C 1
ATOM 645 O O . ARG A 1 85 ? 17.102 7.184 20.715 1.00 93.75 85 ARG A O 1
ATOM 652 N N . THR A 1 86 ? 17.859 8.976 19.597 1.00 93.44 86 THR A N 1
ATOM 653 C CA . THR A 1 86 ? 19.060 8.320 19.072 1.00 93.44 86 THR A CA 1
ATOM 654 C C . THR A 1 86 ? 20.039 8.034 20.205 1.00 93.44 86 THR A C 1
ATOM 656 O O . THR A 1 86 ? 20.478 6.898 20.332 1.00 93.44 86 THR A O 1
ATOM 659 N N . GLN A 1 87 ? 20.277 8.997 21.097 1.00 93.88 87 GLN A N 1
ATOM 660 C CA . GLN A 1 87 ? 21.122 8.807 22.280 1.00 93.88 87 GLN A CA 1
ATOM 661 C C . GLN A 1 87 ? 20.574 7.732 23.240 1.00 93.88 87 GLN A C 1
ATOM 663 O O . GLN A 1 87 ? 21.345 6.917 23.748 1.00 93.88 87 GLN A O 1
ATOM 668 N N . ASP A 1 88 ? 19.253 7.677 23.468 1.00 94.50 88 ASP A N 1
ATOM 669 C CA . ASP A 1 88 ? 18.619 6.602 24.258 1.00 94.50 88 ASP A CA 1
ATOM 670 C C . ASP A 1 88 ? 18.848 5.227 23.615 1.00 94.50 88 ASP A C 1
ATOM 672 O O . ASP A 1 88 ? 19.237 4.273 24.289 1.00 94.50 88 ASP A O 1
ATOM 676 N N . LEU A 1 89 ? 18.665 5.124 22.295 1.00 93.56 89 LEU A N 1
ATOM 677 C CA . LEU A 1 89 ? 18.904 3.883 21.562 1.00 93.56 89 LEU A CA 1
ATOM 678 C C . LEU A 1 89 ? 20.379 3.474 21.582 1.00 93.56 89 LEU A C 1
ATOM 680 O O . LEU A 1 89 ? 20.665 2.300 21.797 1.00 93.56 89 LEU A O 1
ATOM 684 N N . GLU A 1 90 ? 21.307 4.412 21.402 1.00 92.44 90 GLU A N 1
ATOM 685 C CA . GLU A 1 90 ? 22.748 4.161 21.504 1.00 92.44 90 GLU A CA 1
ATOM 686 C C . GLU A 1 90 ? 23.141 3.682 22.904 1.00 92.44 90 GLU A C 1
ATOM 688 O O . GLU A 1 90 ? 23.923 2.742 23.039 1.00 92.44 90 GLU A O 1
ATOM 693 N N . THR A 1 91 ? 22.560 4.276 23.949 1.00 92.75 91 THR A N 1
ATOM 694 C CA . THR A 1 91 ? 22.788 3.848 25.336 1.00 92.75 91 THR A CA 1
ATOM 695 C C . THR A 1 91 ? 22.268 2.433 25.559 1.00 92.75 91 THR A C 1
ATOM 697 O O . THR A 1 91 ? 22.992 1.595 26.084 1.00 92.75 91 THR A O 1
ATOM 700 N N . ARG A 1 92 ? 21.057 2.121 25.083 1.00 91.88 92 ARG A N 1
ATOM 701 C CA . ARG A 1 92 ? 20.489 0.766 25.163 1.00 91.88 92 ARG A CA 1
ATOM 702 C C . ARG A 1 92 ? 21.299 -0.261 24.385 1.00 91.88 92 ARG A C 1
ATOM 704 O O . ARG A 1 92 ? 21.429 -1.390 24.840 1.00 91.88 92 ARG A O 1
ATOM 711 N N . ILE A 1 93 ? 21.818 0.106 23.213 1.00 93.06 93 ILE A N 1
ATOM 712 C CA . ILE A 1 93 ? 22.710 -0.760 22.438 1.00 93.06 93 ILE A CA 1
ATOM 713 C C . ILE A 1 93 ? 23.968 -1.045 23.254 1.00 93.06 93 ILE A C 1
ATOM 715 O O . ILE A 1 93 ? 24.289 -2.212 23.435 1.00 93.06 93 ILE A O 1
ATOM 719 N N . ARG A 1 94 ? 24.604 -0.020 23.834 1.00 91.31 94 ARG A N 1
ATOM 720 C CA . ARG A 1 94 ? 25.788 -0.200 24.685 1.00 91.31 94 ARG A CA 1
ATOM 721 C C . ARG A 1 94 ? 25.500 -1.071 25.910 1.00 91.31 94 ARG A C 1
ATOM 723 O O . ARG A 1 94 ? 26.262 -1.979 26.199 1.00 91.31 94 ARG A O 1
ATOM 730 N N . GLU A 1 95 ? 24.380 -0.854 26.598 1.00 89.25 95 GLU A N 1
ATOM 731 C CA . GLU A 1 95 ? 23.963 -1.693 27.732 1.00 89.25 95 GLU A CA 1
ATOM 732 C C . GLU A 1 95 ? 23.730 -3.155 27.324 1.00 89.25 95 GLU A C 1
ATOM 734 O O . GLU A 1 95 ? 24.011 -4.079 28.091 1.00 89.25 95 GLU A O 1
ATOM 739 N N . LEU A 1 96 ? 23.185 -3.386 26.126 1.00 87.62 96 LEU A N 1
ATOM 740 C CA . LEU A 1 96 ? 23.032 -4.731 25.582 1.00 87.62 96 LEU A CA 1
ATOM 741 C C . LEU A 1 96 ? 24.396 -5.335 25.240 1.00 87.62 96 LEU A C 1
ATOM 743 O O . LEU A 1 96 ? 24.647 -6.468 25.638 1.00 87.62 96 LEU A O 1
ATOM 747 N N . GLU A 1 97 ? 25.271 -4.594 24.565 1.00 86.88 97 GLU A N 1
ATOM 748 C CA . GLU A 1 97 ? 26.640 -5.011 24.248 1.00 86.88 97 GLU A CA 1
ATOM 749 C C . GLU A 1 97 ? 27.421 -5.374 25.517 1.00 86.88 97 GLU A C 1
ATOM 751 O O . GLU A 1 97 ? 28.012 -6.449 25.565 1.00 86.88 97 GLU A O 1
ATOM 756 N N . ASP A 1 98 ? 27.342 -4.568 26.579 1.00 82.12 98 ASP A N 1
ATOM 757 C CA . ASP A 1 98 ? 27.975 -4.855 27.871 1.00 82.12 98 ASP A CA 1
ATOM 758 C C . ASP A 1 98 ? 27.399 -6.128 28.508 1.00 82.12 98 ASP A C 1
ATOM 760 O O . ASP A 1 98 ? 28.146 -6.991 28.963 1.00 82.12 98 ASP A O 1
ATOM 764 N N . ARG A 1 99 ? 26.074 -6.321 28.470 1.00 80.88 99 ARG A N 1
ATOM 765 C CA . ARG A 1 99 ? 25.435 -7.561 28.949 1.00 80.88 99 ARG A CA 1
ATOM 766 C C . ARG A 1 99 ? 25.846 -8.805 28.162 1.00 80.88 99 ARG A C 1
ATOM 768 O O . ARG A 1 99 ? 25.833 -9.902 28.723 1.00 80.88 99 ARG A O 1
ATOM 775 N N . PHE A 1 100 ? 26.125 -8.663 26.870 1.00 72.50 100 PHE A N 1
ATOM 776 C CA . PHE A 1 100 ? 26.638 -9.751 26.040 1.00 72.50 100 PHE A CA 1
ATOM 777 C C . PHE A 1 100 ? 28.151 -9.947 26.243 1.00 72.50 100 PHE A C 1
ATOM 779 O O . PHE A 1 100 ? 28.614 -11.086 26.223 1.00 72.50 100 PHE A O 1
ATOM 786 N N . GLY A 1 101 ? 28.900 -8.880 26.534 1.00 65.56 101 GLY A N 1
ATOM 787 C CA . GLY A 1 101 ? 30.340 -8.897 26.804 1.00 65.56 101 GLY A CA 1
ATOM 788 C C . GLY A 1 101 ? 30.734 -9.380 28.209 1.00 65.56 101 GLY A C 1
ATOM 789 O O . GLY A 1 101 ? 31.783 -10.001 28.365 1.00 65.56 101 GLY A O 1
ATOM 790 N N . GLU A 1 102 ? 29.894 -9.175 29.231 1.00 56.09 102 GLU A N 1
ATOM 791 C CA . GLU A 1 102 ? 30.121 -9.598 30.630 1.00 56.09 102 GLU A CA 1
ATOM 792 C C . GLU A 1 102 ? 29.811 -11.081 30.908 1.00 56.09 102 GLU A C 1
ATOM 794 O O . GLU A 1 102 ? 29.786 -11.512 32.063 1.00 56.09 102 GLU A O 1
ATOM 799 N N . LYS A 1 103 ? 29.606 -11.903 29.874 1.00 48.19 103 LYS A N 1
ATOM 800 C CA . LYS A 1 103 ? 29.493 -13.362 30.010 1.00 48.19 103 LYS A CA 1
ATOM 801 C C . LYS A 1 103 ? 30.844 -14.029 29.684 1.00 48.19 103 LYS A C 1
ATOM 803 O O . LYS A 1 103 ? 31.048 -14.474 28.554 1.00 48.19 103 LYS A O 1
ATOM 808 N N . PRO A 1 104 ? 31.798 -14.142 30.632 1.00 46.31 104 PRO A N 1
ATOM 809 C CA . PRO A 1 104 ? 32.995 -14.931 30.402 1.00 46.31 104 PRO A CA 1
ATOM 810 C C . PRO A 1 104 ? 32.628 -16.417 30.492 1.00 46.31 104 PRO A C 1
ATOM 812 O O . PRO A 1 104 ? 32.367 -16.936 31.573 1.00 46.31 104 PRO A O 1
ATOM 815 N N . GLY A 1 105 ? 32.657 -17.105 29.351 1.00 51.78 105 GLY A N 1
ATOM 816 C CA . GLY A 1 105 ? 32.713 -18.566 29.285 1.00 51.78 105 GLY A CA 1
ATOM 817 C C . GLY A 1 105 ? 31.355 -19.272 29.288 1.00 51.78 105 GLY A C 1
ATOM 818 O O . GLY A 1 105 ? 30.553 -19.114 30.196 1.00 51.78 105 GLY A O 1
ATOM 819 N N . GLU A 1 106 ? 31.155 -20.117 28.273 1.00 47.22 106 GLU A N 1
ATOM 820 C CA . GLU A 1 106 ? 30.019 -21.035 28.075 1.00 47.22 106 GLU A CA 1
ATOM 821 C C . GLU A 1 106 ? 28.741 -20.443 27.456 1.00 47.22 106 GLU A C 1
ATOM 823 O O . GLU A 1 106 ? 27.635 -20.667 27.938 1.00 47.22 106 GLU A O 1
ATOM 828 N N . SER A 1 107 ? 28.848 -19.755 26.316 1.00 46.72 107 SER A N 1
ATOM 829 C CA . SER A 1 107 ? 27.803 -19.782 25.273 1.00 46.72 107 SER A CA 1
ATOM 830 C C . SER A 1 107 ? 28.399 -19.385 23.919 1.00 46.72 107 SER A C 1
ATOM 832 O O . SER A 1 107 ? 28.551 -18.211 23.624 1.00 46.72 107 SER A O 1
ATOM 834 N N . SER A 1 108 ? 28.778 -20.408 23.150 1.00 46.34 108 SER A N 1
ATOM 835 C CA . SER A 1 108 ? 28.688 -20.506 21.686 1.00 46.34 108 SER A CA 1
ATOM 836 C C . SER A 1 108 ? 28.973 -19.240 20.853 1.00 46.34 108 SER A C 1
ATOM 838 O O . SER A 1 108 ? 28.083 -18.431 20.617 1.00 46.34 108 SER A O 1
ATOM 840 N N . GLU A 1 109 ? 30.155 -19.171 20.232 1.00 52.28 109 GLU A N 1
ATOM 841 C CA . GLU A 1 109 ? 30.513 -18.261 19.116 1.00 52.28 109 GLU A CA 1
ATOM 842 C C . GLU A 1 109 ? 29.611 -18.410 17.856 1.00 52.28 109 GLU A C 1
ATOM 844 O O . GLU A 1 109 ? 29.928 -17.899 16.784 1.00 52.28 109 GLU A O 1
ATOM 849 N N . ASN A 1 110 ? 28.480 -19.116 17.955 1.00 51.12 110 ASN A N 1
ATOM 850 C CA . ASN A 1 110 ? 27.537 -19.361 16.866 1.00 51.12 110 ASN A CA 1
ATOM 851 C C . ASN A 1 110 ? 26.341 -18.386 16.851 1.00 51.12 110 ASN A C 1
ATOM 853 O O . ASN A 1 110 ? 25.713 -18.251 15.805 1.00 51.12 110 ASN A O 1
ATOM 857 N N . ASP A 1 111 ? 26.028 -17.691 17.951 1.00 53.16 111 ASP A N 1
ATOM 858 C CA . ASP A 1 111 ? 24.766 -16.931 18.060 1.00 53.16 111 ASP A CA 1
ATOM 859 C C . ASP A 1 111 ? 24.831 -15.523 17.420 1.00 53.16 111 ASP A C 1
ATOM 861 O O . ASP A 1 111 ? 23.823 -14.994 16.950 1.00 53.16 111 ASP A O 1
ATOM 865 N N . GLU A 1 112 ? 26.015 -14.909 17.329 1.00 52.47 112 GLU A N 1
ATOM 866 C CA . GLU A 1 112 ? 26.181 -13.557 16.758 1.00 52.47 112 GLU A CA 1
ATOM 867 C C . GLU A 1 112 ? 26.227 -13.561 15.215 1.00 52.47 112 GLU A C 1
ATOM 869 O O . GLU A 1 112 ? 25.721 -12.650 14.553 1.00 52.47 112 GLU A O 1
ATOM 874 N N . LEU A 1 113 ? 26.760 -14.637 14.623 1.00 53.94 113 LEU A N 1
ATOM 875 C CA . LEU A 1 113 ? 26.682 -14.898 13.181 1.00 53.94 113 LEU A CA 1
ATOM 876 C C . LEU A 1 113 ? 25.246 -15.226 12.740 1.00 53.94 113 LEU A C 1
ATOM 878 O O . LEU A 1 113 ? 24.844 -14.835 11.642 1.00 53.94 113 LEU A O 1
ATOM 882 N N . ASP A 1 114 ? 24.463 -15.878 13.602 1.00 58.53 114 ASP A N 1
ATOM 883 C CA . ASP A 1 114 ? 23.072 -16.250 13.334 1.00 58.53 114 ASP A CA 1
ATOM 884 C C . ASP A 1 114 ? 22.167 -15.009 13.192 1.00 58.53 114 ASP A C 1
ATOM 886 O O . ASP A 1 114 ? 21.390 -14.907 12.245 1.00 58.53 114 ASP A O 1
ATOM 890 N N . GLY A 1 115 ? 22.337 -13.976 14.025 1.00 67.62 115 GLY A N 1
ATOM 891 C CA . GLY A 1 115 ? 21.541 -12.741 13.924 1.00 67.62 115 GLY A CA 1
ATOM 892 C C . GLY A 1 115 ? 21.764 -11.934 12.630 1.00 67.62 115 GLY A C 1
ATOM 893 O O . GLY A 1 115 ? 20.817 -11.393 12.037 1.00 67.62 115 GLY A O 1
ATOM 894 N N . VAL A 1 116 ? 23.011 -11.859 12.150 1.00 71.38 116 VAL A N 1
ATOM 895 C CA . VAL A 1 116 ? 23.349 -11.172 10.888 1.00 71.38 116 VAL A CA 1
ATOM 896 C C . VAL A 1 116 ? 22.891 -11.989 9.681 1.00 71.38 116 VAL A C 1
ATOM 898 O O . VAL A 1 116 ? 22.360 -11.415 8.723 1.00 71.38 116 VAL A O 1
ATOM 901 N N . GLU A 1 117 ? 23.044 -13.312 9.727 1.00 71.75 117 GLU A N 1
ATOM 902 C CA . GLU A 1 117 ? 22.587 -14.199 8.658 1.00 71.75 117 GLU A CA 1
ATOM 903 C C . GLU A 1 117 ? 21.056 -14.210 8.565 1.00 71.75 117 GLU A C 1
ATOM 905 O O . GLU A 1 117 ? 20.521 -14.010 7.477 1.00 71.75 117 GLU A O 1
ATOM 910 N N . GLN A 1 118 ? 20.337 -14.261 9.691 1.00 74.50 118 GLN A N 1
ATOM 911 C CA . GLN A 1 118 ? 18.878 -14.102 9.733 1.00 74.50 118 GLN A CA 1
ATOM 912 C C . GLN A 1 118 ? 18.425 -12.759 9.147 1.00 74.50 118 GLN A C 1
ATOM 914 O O . GLN A 1 118 ? 17.423 -12.686 8.430 1.00 74.50 118 GLN A O 1
ATOM 919 N N . SER A 1 119 ? 19.166 -11.678 9.409 1.00 82.75 119 SER A N 1
ATOM 920 C CA . SER A 1 119 ? 18.863 -10.352 8.858 1.00 82.75 119 SER A CA 1
ATOM 921 C C . SER A 1 119 ? 19.055 -10.302 7.338 1.00 82.75 119 SER A C 1
ATOM 923 O O . SER A 1 119 ? 18.216 -9.747 6.618 1.00 82.75 119 SER A O 1
ATOM 925 N N . ARG A 1 120 ? 20.128 -10.918 6.827 1.00 86.12 120 ARG A N 1
ATOM 926 C CA . ARG A 1 120 ? 20.382 -11.050 5.384 1.00 86.12 120 ARG A CA 1
ATOM 927 C C . ARG A 1 120 ? 19.364 -11.963 4.714 1.00 86.12 120 ARG A C 1
ATOM 929 O O . ARG A 1 120 ? 18.806 -11.587 3.685 1.00 86.12 120 ARG A O 1
ATOM 936 N N . GLU A 1 121 ? 19.063 -13.108 5.310 1.00 87.00 121 GLU A N 1
ATOM 937 C CA . GLU A 1 121 ? 18.062 -14.049 4.818 1.00 87.00 121 GLU A CA 1
ATOM 938 C C . GLU A 1 121 ? 16.679 -13.396 4.761 1.00 87.00 121 GLU A C 1
ATOM 940 O O . GLU A 1 121 ? 15.985 -13.498 3.745 1.00 87.00 121 GLU A O 1
ATOM 945 N N . ARG A 1 122 ? 16.295 -12.647 5.802 1.00 86.88 122 ARG A N 1
ATOM 946 C CA . ARG A 1 122 ? 15.044 -11.881 5.830 1.00 86.88 122 ARG A CA 1
ATOM 947 C C . ARG A 1 122 ? 14.987 -10.857 4.699 1.00 86.88 122 ARG A C 1
ATOM 949 O O . ARG A 1 122 ? 13.951 -10.737 4.040 1.00 86.88 122 ARG A O 1
ATOM 956 N N . LEU A 1 123 ? 16.084 -10.146 4.444 1.00 89.75 123 LEU A N 1
ATOM 957 C CA . LEU A 1 123 ? 16.169 -9.184 3.346 1.00 89.75 123 LEU A CA 1
ATOM 958 C C . LEU A 1 123 ? 16.056 -9.872 1.977 1.00 89.75 123 LEU A C 1
ATOM 960 O O . LEU A 1 123 ? 15.300 -9.417 1.118 1.00 89.75 123 LEU A O 1
ATOM 964 N N . GLU A 1 124 ? 16.764 -10.981 1.771 1.00 91.56 124 GLU A N 1
ATOM 965 C CA . GLU A 1 124 ? 16.702 -11.755 0.529 1.00 91.56 124 GLU A CA 1
ATOM 966 C C . GLU A 1 124 ? 15.324 -12.387 0.304 1.00 91.56 124 GLU A C 1
ATOM 968 O O . GLU A 1 124 ? 14.832 -12.419 -0.827 1.00 91.56 124 GLU A O 1
ATOM 973 N N . ARG A 1 125 ? 14.653 -12.837 1.369 1.00 90.62 125 ARG A N 1
ATOM 974 C CA . ARG A 1 125 ? 13.262 -13.306 1.318 1.00 90.62 125 ARG A CA 1
ATOM 975 C C . ARG A 1 125 ? 12.324 -12.192 0.862 1.00 90.62 125 ARG A C 1
ATOM 977 O O . ARG A 1 125 ? 11.495 -12.419 -0.016 1.00 90.62 125 ARG A O 1
ATOM 984 N N . LEU A 1 126 ? 12.478 -10.982 1.399 1.00 91.25 126 LEU A N 1
ATOM 985 C CA . LEU A 1 126 ? 11.647 -9.844 1.008 1.00 91.25 126 LEU A CA 1
ATOM 986 C C . LEU A 1 126 ? 11.897 -9.432 -0.452 1.00 91.25 126 LEU A C 1
ATOM 988 O O . LEU A 1 126 ? 10.949 -9.201 -1.201 1.00 91.25 126 LEU A O 1
ATOM 992 N N . LYS A 1 127 ? 13.160 -9.420 -0.902 1.00 93.38 127 LYS A N 1
ATOM 993 C CA . LYS A 1 127 ? 13.507 -9.174 -2.314 1.00 93.38 127 LYS A CA 1
ATOM 994 C C . LYS A 1 127 ? 12.856 -10.197 -3.244 1.00 93.38 127 LYS A C 1
ATOM 996 O O . LYS A 1 127 ? 12.257 -9.810 -4.250 1.00 93.38 127 LYS A O 1
ATOM 1001 N N . ARG A 1 128 ? 12.943 -11.487 -2.903 1.00 93.62 128 ARG A N 1
ATOM 1002 C CA . ARG A 1 128 ? 12.302 -12.577 -3.652 1.00 93.62 128 ARG A CA 1
ATOM 1003 C C . ARG A 1 128 ? 10.787 -12.396 -3.727 1.00 93.62 128 ARG A C 1
ATOM 1005 O O . ARG A 1 128 ? 10.226 -12.496 -4.817 1.00 93.62 128 ARG A O 1
ATOM 1012 N N . SER A 1 129 ? 10.151 -12.011 -2.623 1.00 94.00 129 SER A N 1
ATOM 1013 C CA . SER A 1 129 ? 8.714 -11.725 -2.595 1.00 94.00 129 SER A CA 1
ATOM 1014 C C . SER A 1 129 ? 8.322 -10.564 -3.516 1.00 94.00 129 SER A C 1
ATOM 1016 O O . SER A 1 129 ? 7.422 -10.694 -4.349 1.00 94.00 129 SER A O 1
ATOM 1018 N N . VAL A 1 130 ? 9.069 -9.455 -3.484 1.00 93.62 130 VAL A N 1
ATOM 1019 C CA . VAL A 1 130 ? 8.839 -8.297 -4.368 1.00 93.62 130 VAL A CA 1
ATOM 1020 C C . VAL A 1 130 ? 9.001 -8.659 -5.850 1.00 93.62 130 VAL A C 1
ATOM 1022 O O . VAL A 1 130 ? 8.287 -8.124 -6.706 1.00 93.62 130 VAL A O 1
ATOM 1025 N N . LEU A 1 131 ? 9.927 -9.562 -6.183 1.00 93.25 131 LEU A N 1
ATOM 1026 C CA . LEU A 1 131 ? 10.064 -10.085 -7.544 1.00 93.25 131 LEU A CA 1
ATOM 1027 C C . LEU A 1 131 ? 8.871 -10.973 -7.920 1.00 93.25 131 LEU A C 1
ATOM 1029 O O . LEU A 1 131 ? 8.277 -10.765 -8.980 1.00 93.25 131 LEU A O 1
ATOM 1033 N N . ALA A 1 132 ? 8.453 -11.878 -7.033 1.00 94.19 132 ALA A N 1
ATOM 1034 C CA . ALA A 1 132 ? 7.288 -12.736 -7.236 1.00 94.19 132 ALA A CA 1
ATOM 1035 C C . ALA A 1 132 ? 5.995 -11.926 -7.444 1.00 94.19 132 ALA A C 1
ATOM 1037 O O . ALA A 1 132 ? 5.200 -12.233 -8.330 1.00 94.19 132 ALA A O 1
ATOM 1038 N N . MET A 1 133 ? 5.817 -10.809 -6.730 1.00 93.81 133 MET A N 1
ATOM 1039 C CA . MET A 1 133 ? 4.703 -9.872 -6.936 1.00 93.81 133 MET A CA 1
ATOM 1040 C C . MET A 1 133 ? 4.616 -9.321 -8.369 1.00 93.81 133 MET A C 1
ATOM 1042 O O . MET A 1 133 ? 3.533 -8.915 -8.818 1.00 93.81 133 MET A O 1
ATOM 1046 N N . LYS A 1 134 ? 5.747 -9.223 -9.075 1.00 93.88 134 LYS A N 1
ATOM 1047 C CA . LYS A 1 134 ? 5.819 -8.710 -10.451 1.00 93.88 134 LYS A CA 1
ATOM 1048 C C . LYS A 1 134 ? 5.607 -9.809 -11.493 1.00 93.88 134 LYS A C 1
ATOM 1050 O O . LYS A 1 134 ? 5.307 -9.464 -12.638 1.00 93.88 134 LYS A O 1
ATOM 1055 N N . ASP A 1 135 ? 5.680 -11.078 -11.096 1.00 94.88 135 ASP A N 1
ATOM 1056 C CA . ASP A 1 135 ? 5.578 -12.231 -11.984 1.00 94.88 135 ASP A CA 1
ATOM 1057 C C . ASP A 1 135 ? 4.231 -12.248 -12.752 1.00 94.88 135 ASP A C 1
ATOM 1059 O O . ASP A 1 135 ? 3.148 -12.141 -12.152 1.00 94.88 135 ASP A O 1
ATOM 1063 N N . PRO A 1 136 ? 4.257 -12.349 -14.096 1.00 95.88 136 PRO A N 1
ATOM 1064 C CA . PRO A 1 136 ? 3.044 -12.389 -14.908 1.00 95.88 136 PRO A CA 1
ATOM 1065 C C . PRO A 1 136 ? 2.221 -13.670 -14.704 1.00 95.88 136 PRO A C 1
ATOM 1067 O O . PRO A 1 136 ? 0.991 -13.606 -14.773 1.00 95.88 136 PRO A O 1
ATOM 1070 N N . ASN A 1 137 ? 2.854 -14.807 -14.410 1.00 95.69 137 ASN A N 1
ATOM 1071 C CA . ASN A 1 137 ? 2.179 -16.077 -14.147 1.00 95.69 137 ASN A CA 1
ATOM 1072 C C . ASN A 1 137 ? 1.383 -16.008 -12.846 1.00 95.69 137 ASN A C 1
ATOM 1074 O O . ASN A 1 137 ? 0.223 -16.418 -12.821 1.00 95.69 137 ASN A O 1
ATOM 1078 N N . LEU A 1 138 ? 1.953 -15.413 -11.792 1.00 95.75 138 LEU A N 1
ATOM 1079 C CA . LEU A 1 138 ? 1.227 -15.187 -10.540 1.00 95.75 138 LEU A CA 1
ATOM 1080 C C . LEU A 1 138 ? 0.018 -14.271 -10.762 1.00 95.75 138 LEU A C 1
ATOM 1082 O O . LEU A 1 138 ? -1.088 -14.556 -10.304 1.00 95.75 138 LEU A O 1
ATOM 1086 N N . ARG A 1 139 ? 0.194 -13.188 -11.526 1.00 95.62 139 ARG A N 1
ATOM 1087 C CA . ARG A 1 139 ? -0.906 -12.273 -11.869 1.00 95.62 139 ARG A CA 1
ATOM 1088 C C . ARG A 1 139 ? -2.027 -12.980 -12.633 1.00 95.62 139 ARG A C 1
ATOM 1090 O O . ARG A 1 139 ? -3.206 -12.725 -12.372 1.00 95.62 139 ARG A O 1
ATOM 1097 N N . GLN A 1 140 ? -1.668 -13.849 -13.575 1.00 95.75 140 GLN A N 1
ATOM 1098 C CA . GLN A 1 140 ? -2.627 -14.629 -14.350 1.00 95.75 140 GLN A CA 1
ATOM 1099 C C . GLN A 1 140 ? -3.335 -15.681 -13.488 1.00 95.75 140 GLN A C 1
ATOM 1101 O O . GLN A 1 140 ? -4.549 -15.863 -13.624 1.00 95.75 140 GLN A O 1
ATOM 1106 N N . LEU A 1 141 ? -2.617 -16.323 -12.564 1.00 96.75 141 LEU A N 1
ATOM 1107 C CA . LEU A 1 141 ? -3.199 -17.232 -11.581 1.00 96.75 141 LEU A CA 1
ATOM 1108 C C . LEU A 1 141 ? -4.234 -16.506 -10.720 1.00 96.75 141 LEU A C 1
ATOM 1110 O O . LEU A 1 141 ? -5.379 -16.945 -10.674 1.00 96.75 141 LEU A O 1
ATOM 1114 N N . ILE A 1 142 ? -3.876 -15.363 -10.123 1.00 96.81 142 ILE A N 1
ATOM 1115 C CA . ILE A 1 142 ? -4.801 -14.550 -9.316 1.00 96.81 142 ILE A CA 1
ATOM 1116 C C . ILE A 1 142 ? -6.065 -14.246 -10.128 1.00 96.81 142 ILE A C 1
ATOM 1118 O O . ILE A 1 142 ? -7.173 -14.513 -9.672 1.00 96.81 142 ILE A O 1
ATOM 1122 N N . ARG A 1 143 ? -5.924 -13.767 -11.372 1.00 96.25 143 ARG A N 1
ATOM 1123 C CA . ARG A 1 143 ? -7.069 -13.496 -12.259 1.00 96.25 143 ARG A CA 1
ATOM 1124 C C . ARG A 1 143 ? -7.977 -14.715 -12.440 1.00 96.25 143 ARG A C 1
ATOM 1126 O O . ARG A 1 143 ? -9.195 -14.578 -12.351 1.00 96.25 143 ARG A O 1
ATOM 1133 N N . THR A 1 144 ? -7.377 -15.874 -12.687 1.00 94.44 144 THR A N 1
ATOM 1134 C CA . THR A 1 144 ? -8.088 -17.136 -12.928 1.00 94.44 144 THR A CA 1
ATOM 1135 C C . THR A 1 144 ? -8.818 -17.613 -11.675 1.00 94.44 144 THR A C 1
ATOM 1137 O O . THR A 1 144 ? -9.954 -18.073 -11.758 1.00 94.44 144 THR A O 1
ATOM 1140 N N . VAL A 1 145 ? -8.200 -17.466 -10.500 1.00 95.06 145 VAL A N 1
ATOM 1141 C CA . VAL A 1 145 ? -8.836 -17.807 -9.223 1.00 95.06 145 VAL A CA 1
ATOM 1142 C C . VAL A 1 145 ? -10.004 -16.867 -8.936 1.00 95.06 145 VAL A C 1
ATOM 1144 O O . VAL A 1 145 ? -11.071 -17.351 -8.580 1.00 95.06 145 VAL A O 1
ATOM 1147 N N . PHE A 1 146 ? -9.871 -15.560 -9.180 1.00 95.69 146 PHE A N 1
ATOM 1148 C CA . PHE A 1 146 ? -10.997 -14.622 -9.066 1.00 95.69 146 PHE A CA 1
ATOM 1149 C C . PHE A 1 146 ? -12.176 -15.025 -9.966 1.00 95.69 146 PHE A C 1
ATOM 1151 O O . PHE A 1 146 ? -13.313 -15.064 -9.504 1.00 95.69 146 PHE A O 1
ATOM 1158 N N . GLN A 1 147 ? -11.913 -15.355 -11.234 1.00 94.31 147 GLN A N 1
ATOM 1159 C CA . GLN A 1 147 ? -12.939 -15.838 -12.168 1.00 94.31 147 GLN A CA 1
ATOM 1160 C C . GLN A 1 147 ? -13.640 -17.091 -11.637 1.00 94.31 147 GLN A C 1
ATOM 1162 O O . GLN A 1 147 ? -14.866 -17.151 -11.604 1.00 94.31 147 GLN A O 1
ATOM 1167 N N . LEU A 1 148 ? -12.864 -18.063 -11.154 1.00 92.44 148 LEU A N 1
ATOM 1168 C CA . LEU A 1 148 ? -13.387 -19.315 -10.620 1.00 92.44 148 LEU A CA 1
ATOM 1169 C C . LEU A 1 148 ? -14.214 -19.103 -9.346 1.00 92.44 148 LEU A C 1
ATOM 1171 O O . LEU A 1 148 ? -15.354 -19.551 -9.282 1.00 92.44 148 LEU A O 1
ATOM 1175 N N . ARG A 1 149 ? -13.655 -18.417 -8.342 1.00 92.19 149 ARG A N 1
ATOM 1176 C CA . ARG A 1 149 ? -14.293 -18.230 -7.030 1.00 92.19 149 ARG A CA 1
ATOM 1177 C C . ARG A 1 149 ? -15.525 -17.341 -7.105 1.00 92.19 149 ARG A C 1
ATOM 1179 O O . ARG A 1 149 ? -16.434 -17.525 -6.310 1.00 92.19 149 ARG A O 1
ATOM 1186 N N . MET A 1 150 ? -15.601 -16.424 -8.069 1.00 91.88 150 MET A N 1
ATOM 1187 C CA . MET A 1 150 ? -16.818 -15.641 -8.309 1.00 91.88 150 MET A CA 1
ATOM 1188 C C . MET A 1 150 ? -17.787 -16.320 -9.290 1.00 91.88 150 MET A C 1
ATOM 1190 O O . MET A 1 150 ? -18.953 -15.930 -9.344 1.00 91.88 150 MET A O 1
ATOM 1194 N N . GLY A 1 151 ? -17.347 -17.344 -10.028 1.00 90.62 151 GLY A N 1
ATOM 1195 C CA . GLY A 1 151 ? -18.146 -18.028 -11.046 1.00 90.62 151 GLY A CA 1
ATOM 1196 C C . GLY A 1 151 ? -18.389 -17.180 -12.297 1.00 90.62 151 GLY A C 1
ATOM 1197 O O . GLY A 1 151 ? -19.453 -17.273 -12.900 1.00 90.62 151 GLY A O 1
ATOM 1198 N N . VAL A 1 152 ? -17.426 -16.331 -12.671 1.00 90.81 152 VAL A N 1
ATOM 1199 C CA . VAL A 1 152 ? -17.521 -15.419 -13.822 1.00 90.81 152 VAL A CA 1
ATOM 1200 C C . VAL A 1 152 ? -16.492 -15.762 -14.894 1.00 90.81 152 VAL A C 1
ATOM 1202 O O . VAL A 1 152 ? -15.341 -16.076 -14.595 1.00 90.81 152 VAL A O 1
ATOM 1205 N N . GLY A 1 153 ? -16.877 -15.656 -16.169 1.00 88.75 153 GLY A N 1
ATOM 1206 C CA . GLY A 1 153 ? -15.969 -15.922 -17.292 1.00 88.75 153 GLY A CA 1
ATOM 1207 C C . GLY A 1 153 ? -14.865 -14.869 -17.440 1.00 88.75 153 GLY A C 1
ATOM 1208 O O . GLY A 1 153 ? -13.726 -15.183 -17.783 1.00 88.75 153 GLY A O 1
ATOM 1209 N N . HIS A 1 154 ? -15.159 -13.607 -17.128 1.00 91.44 154 HIS A N 1
ATOM 1210 C CA . HIS A 1 154 ? -14.195 -12.510 -17.175 1.00 91.44 154 HIS A CA 1
ATOM 1211 C C . HIS A 1 154 ? -14.433 -11.490 -16.062 1.00 91.44 154 HIS A C 1
ATOM 1213 O O . HIS A 1 154 ? -15.477 -11.464 -15.426 1.00 91.44 154 HIS A O 1
ATOM 1219 N N . LEU A 1 155 ? -13.421 -10.664 -15.796 1.00 92.25 155 LEU A N 1
ATOM 1220 C CA . LEU A 1 155 ? -13.441 -9.657 -14.732 1.00 92.25 155 LEU A CA 1
ATOM 1221 C C . LEU A 1 155 ? -13.697 -8.266 -15.317 1.00 92.25 155 LEU A C 1
ATOM 1223 O O . LEU A 1 155 ? -12.819 -7.403 -15.259 1.00 92.25 155 LEU A O 1
ATOM 1227 N N . MET A 1 156 ? -14.856 -8.091 -15.951 1.00 89.69 156 MET A N 1
ATOM 1228 C CA . MET A 1 156 ? -15.280 -6.814 -16.533 1.00 89.69 156 MET A CA 1
ATOM 1229 C C . MET A 1 156 ? -16.515 -6.279 -15.796 1.00 89.69 156 MET A C 1
ATOM 1231 O O . MET A 1 156 ? -17.269 -7.081 -15.251 1.00 89.69 156 MET A O 1
ATOM 1235 N N . PRO A 1 157 ? -16.722 -4.950 -15.752 1.00 88.44 157 PRO A N 1
ATOM 1236 C CA . PRO A 1 157 ? -17.798 -4.328 -14.975 1.00 88.44 157 PRO A CA 1
ATOM 1237 C C . PRO A 1 157 ? -19.213 -4.858 -15.252 1.00 88.44 157 PRO A C 1
ATOM 1239 O O . PRO A 1 157 ? -20.028 -4.898 -14.342 1.00 88.44 157 PRO A O 1
ATOM 1242 N N . ASP A 1 158 ? -19.484 -5.269 -16.486 1.00 87.06 158 ASP A N 1
ATOM 1243 C CA . ASP A 1 158 ? -20.765 -5.779 -16.988 1.00 87.06 158 ASP A CA 1
ATOM 1244 C C . ASP A 1 158 ? -21.140 -7.171 -16.456 1.00 87.06 158 ASP A C 1
ATOM 1246 O O . ASP A 1 158 ? -22.317 -7.510 -16.390 1.00 87.06 158 ASP A O 1
ATOM 1250 N N . VAL A 1 159 ? -20.151 -7.977 -16.063 1.00 88.38 159 VAL A N 1
ATOM 1251 C CA . VAL A 1 159 ? -20.356 -9.368 -15.615 1.00 88.38 159 VAL A CA 1
ATOM 1252 C C . VAL A 1 159 ? -20.013 -9.601 -14.147 1.00 88.38 159 VAL A C 1
ATOM 1254 O O . VAL A 1 159 ? -20.111 -10.731 -13.664 1.00 88.38 159 VAL A O 1
ATOM 1257 N N . LEU A 1 160 ? -19.556 -8.572 -13.429 1.00 90.31 160 LEU A N 1
ATOM 1258 C CA . LEU A 1 160 ? -19.255 -8.711 -12.007 1.00 90.31 160 LEU A CA 1
ATOM 1259 C C . LEU A 1 160 ? -20.560 -8.864 -11.211 1.00 90.31 160 LEU A C 1
ATOM 1261 O O . LEU A 1 160 ? -21.495 -8.089 -11.408 1.00 90.31 160 LEU A O 1
ATOM 1265 N N . PRO A 1 161 ? -20.639 -9.845 -10.298 1.00 88.12 161 PRO A N 1
ATOM 1266 C CA . PRO A 1 161 ? -21.878 -10.138 -9.601 1.00 88.12 161 PRO A CA 1
ATOM 1267 C C . PRO A 1 161 ? -22.198 -9.059 -8.562 1.00 88.12 161 PRO A C 1
ATOM 1269 O O . PRO A 1 161 ? -21.301 -8.509 -7.913 1.00 88.12 161 PRO A O 1
ATOM 1272 N N . ALA A 1 162 ? -23.490 -8.793 -8.383 1.00 86.12 162 ALA A N 1
ATOM 1273 C CA . ALA A 1 162 ? -23.987 -7.945 -7.309 1.00 86.12 162 ALA A CA 1
ATOM 1274 C C . ALA A 1 162 ? -23.852 -8.635 -5.941 1.00 86.12 162 ALA A C 1
ATOM 1276 O O . ALA A 1 162 ? -23.748 -9.864 -5.845 1.00 86.12 162 ALA A O 1
ATOM 1277 N N . TRP A 1 163 ? -23.855 -7.828 -4.882 1.00 86.00 163 TRP A N 1
ATOM 1278 C CA . TRP A 1 163 ? -23.948 -8.326 -3.515 1.00 86.00 163 TRP A CA 1
ATOM 1279 C C . TRP A 1 163 ? -25.379 -8.777 -3.206 1.00 86.00 163 TRP A C 1
ATOM 1281 O O . TRP A 1 163 ? -26.330 -8.115 -3.614 1.00 86.00 163 TRP A O 1
ATOM 1291 N N . LEU A 1 164 ? -25.519 -9.881 -2.471 1.00 84.38 164 LEU A N 1
ATOM 1292 C CA . LEU A 1 164 ? -26.805 -10.419 -2.026 1.00 84.38 164 LEU A CA 1
ATOM 1293 C C . LEU A 1 164 ? -26.877 -10.325 -0.501 1.00 84.38 164 LEU A C 1
ATOM 1295 O O . LEU A 1 164 ? -26.005 -10.860 0.186 1.00 84.38 164 LEU A O 1
ATOM 1299 N N . GLU A 1 165 ? -27.910 -9.664 0.021 1.00 79.56 165 GLU A N 1
ATOM 1300 C CA . GLU A 1 165 ? -28.145 -9.540 1.469 1.00 79.56 165 GLU A CA 1
ATOM 1301 C C . GLU A 1 165 ? -28.561 -10.879 2.093 1.00 79.56 165 GLU A C 1
ATOM 1303 O O . GLU A 1 165 ? -28.125 -11.215 3.192 1.00 79.56 165 GLU A O 1
ATOM 1308 N N . ASN A 1 166 ? -29.328 -11.685 1.355 1.00 81.00 166 ASN A N 1
ATOM 1309 C CA . ASN A 1 166 ? -29.778 -12.998 1.801 1.00 81.00 166 ASN A CA 1
ATOM 1310 C C . ASN A 1 166 ? -28.725 -14.067 1.515 1.00 81.00 166 ASN A C 1
ATOM 1312 O O . ASN A 1 166 ? -28.524 -14.468 0.369 1.00 81.00 166 ASN A O 1
ATOM 1316 N N . GLU A 1 167 ? -28.097 -14.599 2.562 1.00 72.62 167 GLU A N 1
ATOM 1317 C CA . GLU A 1 167 ? -27.080 -15.648 2.430 1.00 72.62 167 GLU A CA 1
ATOM 1318 C C . GLU A 1 167 ? -27.587 -16.934 1.760 1.00 72.62 167 GLU A C 1
ATOM 1320 O O . GLU A 1 167 ? -26.829 -17.594 1.050 1.00 72.62 167 GLU A O 1
ATOM 1325 N N . ALA A 1 168 ? -28.871 -17.263 1.931 1.00 74.75 168 ALA A N 1
ATOM 1326 C CA . ALA A 1 168 ? -29.505 -18.442 1.338 1.00 74.75 168 ALA A CA 1
ATOM 1327 C C . ALA A 1 168 ? -29.605 -18.384 -0.200 1.00 74.75 168 ALA A C 1
ATOM 1329 O O . ALA A 1 168 ? -29.741 -19.419 -0.848 1.00 74.75 168 ALA A O 1
ATOM 1330 N N . GLU A 1 169 ? -29.517 -17.189 -0.789 1.00 78.38 169 GLU A N 1
ATOM 1331 C CA . GLU A 1 169 ? -29.579 -16.974 -2.241 1.00 78.38 169 GLU A CA 1
ATOM 1332 C C . GLU A 1 169 ? -28.191 -16.984 -2.896 1.00 78.38 169 GLU A C 1
ATOM 1334 O O . GLU A 1 169 ? -28.064 -16.802 -4.110 1.00 78.38 169 GLU A O 1
ATOM 1339 N N . TRP A 1 170 ? -27.125 -17.187 -2.114 1.00 81.38 170 TRP A N 1
ATOM 1340 C CA . TRP A 1 170 ? -25.773 -17.146 -2.651 1.00 81.38 170 TRP A CA 1
ATOM 1341 C C . TRP A 1 170 ? -25.515 -18.317 -3.603 1.00 81.38 170 TRP A C 1
ATOM 1343 O O . TRP A 1 170 ? -25.688 -19.476 -3.222 1.00 81.38 170 TRP A O 1
ATOM 1353 N N . PRO A 1 171 ? -25.034 -18.043 -4.829 1.00 85.25 171 PRO A N 1
ATOM 1354 C CA . PRO A 1 171 ? -24.737 -19.094 -5.787 1.00 85.25 171 PRO A CA 1
ATOM 1355 C C . PRO A 1 171 ? -23.679 -20.073 -5.269 1.00 85.25 171 PRO A C 1
ATOM 1357 O O . PRO A 1 171 ? -22.614 -19.674 -4.792 1.00 85.25 171 PRO A O 1
ATOM 1360 N N . ILE A 1 172 ? -23.969 -21.363 -5.418 1.00 86.38 172 ILE A N 1
ATOM 1361 C CA . ILE A 1 172 ? -23.066 -22.464 -5.081 1.00 86.38 172 ILE A CA 1
ATOM 1362 C C . ILE A 1 172 ? -22.492 -23.026 -6.381 1.00 86.38 172 ILE A C 1
ATOM 1364 O O . ILE A 1 172 ? -23.219 -23.257 -7.352 1.00 86.38 172 ILE A O 1
ATOM 1368 N N . ASP A 1 173 ? -21.183 -23.251 -6.409 1.00 81.06 173 ASP A N 1
ATOM 1369 C CA . ASP A 1 173 ? -20.544 -23.960 -7.509 1.00 81.06 173 ASP A CA 1
ATOM 1370 C C . ASP A 1 173 ? -20.968 -25.434 -7.497 1.00 81.06 173 ASP A C 1
ATOM 1372 O O . ASP A 1 173 ? -20.656 -26.177 -6.568 1.00 81.06 173 ASP A O 1
ATOM 1376 N N . LYS A 1 174 ? -21.646 -25.876 -8.559 1.00 76.75 174 LYS A N 1
ATOM 1377 C CA . LYS A 1 174 ? -22.168 -27.244 -8.689 1.00 76.75 174 LYS A CA 1
ATOM 1378 C C . LYS A 1 174 ? -21.072 -28.312 -8.680 1.00 76.75 174 LYS A C 1
ATOM 1380 O O . LYS A 1 174 ? -21.356 -29.451 -8.327 1.00 76.75 174 LYS A O 1
ATOM 1385 N N . ALA A 1 175 ? -19.846 -27.971 -9.083 1.00 75.38 175 ALA A N 1
ATOM 1386 C CA . ALA A 1 175 ? -18.749 -28.934 -9.165 1.00 75.38 175 ALA A CA 1
ATOM 1387 C C . ALA A 1 175 ? -18.060 -29.162 -7.813 1.00 75.38 175 ALA A C 1
ATOM 1389 O O . ALA A 1 175 ? -17.644 -30.275 -7.506 1.00 75.38 175 ALA A O 1
ATOM 1390 N N . THR A 1 176 ? -17.922 -28.107 -7.009 1.00 76.25 176 THR A N 1
ATOM 1391 C CA . THR A 1 176 ? -17.190 -28.155 -5.733 1.00 76.25 176 THR A CA 1
ATOM 1392 C C . THR A 1 176 ? -18.099 -28.095 -4.510 1.00 76.25 176 THR A C 1
ATOM 1394 O O . THR A 1 176 ? -17.620 -28.268 -3.394 1.00 76.25 176 THR A O 1
ATOM 1397 N N . ASN A 1 177 ? -19.394 -27.835 -4.712 1.00 81.62 177 ASN A N 1
ATOM 1398 C CA . ASN A 1 177 ? -20.373 -27.508 -3.678 1.00 81.62 177 ASN A CA 1
ATOM 1399 C C . ASN A 1 177 ? -19.905 -26.378 -2.740 1.00 81.62 177 ASN A C 1
ATOM 1401 O O . ASN A 1 177 ? -20.304 -26.315 -1.579 1.00 81.62 177 ASN A O 1
ATOM 1405 N N . THR A 1 178 ? -19.024 -25.496 -3.230 1.00 82.06 178 THR A N 1
ATOM 1406 C CA . THR A 1 178 ? -18.531 -24.352 -2.460 1.00 82.06 178 THR A CA 1
ATOM 1407 C C . THR A 1 178 ? -19.296 -23.091 -2.828 1.00 82.06 178 THR A C 1
ATOM 1409 O O . THR A 1 178 ? -19.651 -22.869 -3.988 1.00 82.06 178 THR A O 1
ATOM 1412 N N . ARG A 1 179 ? -19.559 -22.258 -1.820 1.00 85.62 179 ARG A N 1
ATOM 1413 C CA . ARG A 1 179 ? -20.198 -20.953 -1.992 1.00 85.62 179 ARG A CA 1
ATOM 1414 C C . ARG A 1 179 ? -19.287 -20.050 -2.823 1.00 85.62 179 ARG A C 1
ATOM 1416 O O . ARG A 1 179 ? -18.092 -19.952 -2.542 1.00 85.62 179 ARG A O 1
ATOM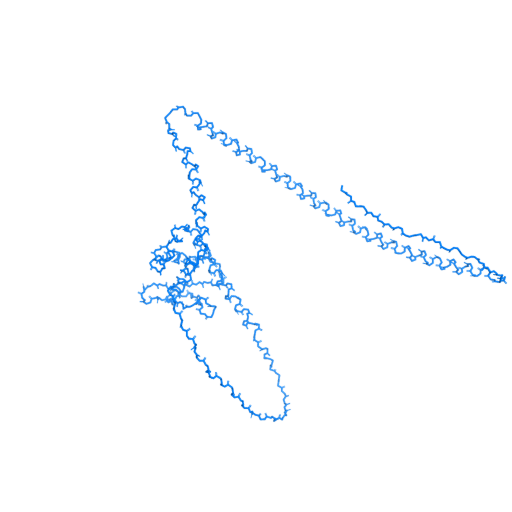 1423 N N . LEU A 1 180 ? -19.846 -19.411 -3.849 1.00 90.44 180 LEU A N 1
ATOM 1424 C CA . LEU A 1 180 ? -19.102 -18.460 -4.667 1.00 90.44 180 LEU A CA 1
ATOM 1425 C C . LEU A 1 180 ? -18.922 -17.141 -3.912 1.00 90.44 180 LEU A C 1
ATOM 1427 O O . LEU A 1 180 ? -19.838 -16.650 -3.255 1.00 90.44 180 LEU A O 1
ATOM 1431 N N . VAL A 1 181 ? -17.746 -16.540 -4.052 1.00 91.62 181 VAL A N 1
ATOM 1432 C CA . VAL A 1 181 ? -17.392 -15.277 -3.407 1.00 91.62 181 VAL A CA 1
ATOM 1433 C C . VAL A 1 181 ? -18.144 -14.127 -4.072 1.00 91.62 181 VAL A C 1
ATOM 1435 O O . VAL A 1 181 ? -18.249 -14.046 -5.301 1.00 91.62 181 VAL A O 1
ATOM 1438 N N . ARG A 1 182 ? -18.667 -13.218 -3.255 1.00 91.25 182 ARG A N 1
ATOM 1439 C CA . ARG A 1 182 ? -19.266 -11.949 -3.673 1.00 91.25 182 ARG A CA 1
ATOM 1440 C C . ARG A 1 182 ? -18.592 -10.832 -2.895 1.00 91.25 182 ARG A C 1
ATOM 1442 O O . ARG A 1 182 ? -18.151 -11.052 -1.774 1.00 91.25 182 ARG A O 1
ATOM 1449 N N . PHE A 1 183 ? -18.512 -9.655 -3.501 1.00 92.31 183 PHE A N 1
ATOM 1450 C CA . PHE A 1 183 ? -17.932 -8.476 -2.869 1.00 92.31 183 PHE A CA 1
ATOM 1451 C C . PHE A 1 183 ? -18.951 -7.346 -2.861 1.00 92.31 183 PHE A C 1
ATOM 1453 O O . PHE A 1 183 ? -19.635 -7.097 -3.857 1.00 92.31 183 PHE A O 1
ATOM 1460 N N . LYS A 1 184 ? -19.019 -6.633 -1.742 1.00 91.50 184 LYS A N 1
ATOM 1461 C CA . LYS A 1 184 ? -19.670 -5.333 -1.654 1.00 91.50 184 LYS A CA 1
ATOM 1462 C C . LYS A 1 184 ? -18.745 -4.292 -2.262 1.00 91.50 184 LYS A C 1
ATOM 1464 O O . LYS A 1 184 ? -17.826 -3.805 -1.611 1.00 91.50 184 LYS A O 1
ATOM 1469 N N . TRP A 1 185 ? -18.987 -3.960 -3.525 1.00 91.75 185 TRP A N 1
ATOM 1470 C CA . TRP A 1 185 ? -18.118 -3.072 -4.306 1.00 91.75 185 TRP A CA 1
ATOM 1471 C C . TRP A 1 185 ? -18.053 -1.622 -3.796 1.00 91.75 185 TRP A C 1
ATOM 1473 O O . TRP A 1 185 ? -17.119 -0.898 -4.154 1.00 91.75 185 TRP A O 1
ATOM 1483 N N . GLU A 1 186 ? -19.031 -1.206 -2.988 1.00 88.19 186 GLU A N 1
ATOM 1484 C CA . GLU A 1 186 ? -19.096 0.130 -2.379 1.00 88.19 186 GLU A CA 1
ATOM 1485 C C . GLU A 1 186 ? -18.357 0.204 -1.026 1.00 88.19 186 GLU A C 1
ATOM 1487 O O . GLU A 1 186 ? -18.029 1.293 -0.562 1.00 88.19 186 GLU A O 1
ATOM 1492 N N . GLU A 1 187 ? -18.037 -0.944 -0.420 1.00 89.44 187 GLU A N 1
ATOM 1493 C CA . GLU A 1 187 ? -17.303 -1.043 0.846 1.00 89.44 187 GLU A CA 1
ATOM 1494 C C . GLU A 1 187 ? -15.806 -1.331 0.601 1.00 89.44 187 GLU A C 1
ATOM 1496 O O . GLU A 1 187 ? -15.423 -1.873 -0.446 1.00 89.44 187 GLU A O 1
ATOM 1501 N N . PRO A 1 188 ? -14.912 -0.977 1.543 1.00 89.12 188 PRO A N 1
ATOM 1502 C CA . PRO A 1 188 ? -13.498 -1.300 1.413 1.00 89.12 188 PRO A CA 1
ATOM 1503 C C . PRO A 1 188 ? -13.259 -2.825 1.469 1.00 89.12 188 PRO A C 1
ATOM 1505 O O . PRO A 1 188 ? -14.017 -3.556 2.108 1.00 89.12 188 PRO A O 1
ATOM 1508 N N . PRO A 1 189 ? -12.180 -3.346 0.849 1.00 85.50 189 PRO A N 1
ATOM 1509 C CA . PRO A 1 189 ? -11.867 -4.780 0.895 1.00 85.50 189 PRO A CA 1
ATOM 1510 C C . PRO A 1 189 ? -11.485 -5.303 2.288 1.00 85.50 189 PRO A C 1
ATOM 1512 O O . PRO A 1 189 ? -11.443 -6.510 2.488 1.00 85.50 189 PRO A O 1
ATOM 1515 N N . THR A 1 190 ? -11.154 -4.400 3.214 1.00 85.69 190 THR A N 1
ATOM 1516 C CA . THR A 1 190 ? -10.773 -4.699 4.602 1.00 85.69 190 THR A CA 1
ATOM 1517 C C . THR A 1 190 ? -11.977 -4.824 5.535 1.00 85.69 190 THR A C 1
ATOM 1519 O O . THR A 1 190 ? -11.801 -5.163 6.698 1.00 85.69 190 THR A O 1
ATOM 1522 N N . GLU A 1 191 ? -13.185 -4.523 5.053 1.00 89.00 191 GLU A N 1
ATOM 1523 C CA . GLU A 1 191 ? -14.414 -4.698 5.826 1.00 89.00 191 GLU A CA 1
ATOM 1524 C C . GLU A 1 191 ? -14.712 -6.187 6.021 1.00 89.00 191 GLU A C 1
ATOM 1526 O O . GLU A 1 191 ? -14.478 -6.973 5.103 1.00 89.00 191 GLU A O 1
ATOM 1531 N N . ASN A 1 192 ? -15.272 -6.586 7.169 1.00 85.19 192 ASN A N 1
ATOM 1532 C CA . ASN A 1 192 ? -15.422 -8.001 7.540 1.00 85.19 192 ASN A CA 1
ATOM 1533 C C . ASN A 1 192 ? -16.124 -8.848 6.454 1.00 85.19 192 ASN A C 1
ATOM 1535 O O . ASN A 1 192 ? -15.695 -9.958 6.140 1.00 85.19 192 ASN A O 1
ATOM 1539 N N . ALA A 1 193 ? -17.160 -8.290 5.817 1.00 83.88 193 ALA A N 1
ATOM 1540 C CA . ALA A 1 193 ? -17.917 -8.958 4.756 1.00 83.88 193 ALA A CA 1
ATOM 1541 C C . ALA A 1 193 ? -17.085 -9.231 3.487 1.00 83.88 193 ALA A C 1
ATOM 1543 O O . ALA A 1 193 ? -17.233 -10.277 2.857 1.00 83.88 193 ALA A O 1
ATOM 1544 N N . ASN A 1 194 ? -16.200 -8.304 3.115 1.00 91.50 194 ASN A N 1
ATOM 1545 C CA . ASN A 1 194 ? -15.315 -8.447 1.959 1.00 91.50 194 ASN A CA 1
ATOM 1546 C C . ASN A 1 194 ? -14.043 -9.230 2.306 1.00 91.50 194 ASN A C 1
ATOM 1548 O O . ASN A 1 194 ? -13.522 -9.964 1.464 1.00 91.50 194 ASN A O 1
ATOM 1552 N N . TRP A 1 195 ? -13.560 -9.094 3.541 1.00 92.88 195 TRP A N 1
ATOM 1553 C CA . TRP A 1 195 ? -12.329 -9.710 4.017 1.00 92.88 195 TRP A CA 1
ATOM 1554 C C . TRP A 1 195 ? -12.401 -11.236 3.982 1.00 92.88 195 TRP A C 1
ATOM 1556 O O . TRP A 1 195 ? -11.468 -11.874 3.499 1.00 92.88 195 TRP A O 1
ATOM 1566 N N . ALA A 1 196 ? -13.542 -11.823 4.357 1.00 91.06 196 ALA A N 1
ATOM 1567 C CA . ALA A 1 196 ? -13.764 -13.265 4.235 1.00 91.06 196 ALA A CA 1
ATOM 1568 C C . ALA A 1 196 ? -13.562 -13.771 2.791 1.00 91.06 196 ALA A C 1
ATOM 1570 O O . ALA A 1 196 ? -12.937 -14.806 2.566 1.00 91.06 196 ALA A O 1
ATOM 1571 N N . GLY A 1 197 ? -14.027 -13.009 1.794 1.00 91.88 197 GLY A N 1
ATOM 1572 C CA . GLY A 1 197 ? -13.821 -13.328 0.380 1.00 91.88 197 GLY A CA 1
ATOM 1573 C C . GLY A 1 197 ? -12.369 -13.170 -0.080 1.00 91.88 197 GLY A C 1
ATOM 1574 O O . GLY A 1 197 ? -11.902 -13.928 -0.929 1.00 91.88 197 GLY A O 1
ATOM 1575 N N . VAL A 1 198 ? -11.638 -12.200 0.479 1.00 94.81 198 VAL A N 1
ATOM 1576 C CA . VAL A 1 198 ? -10.197 -12.036 0.232 1.00 94.81 198 VAL A CA 1
ATOM 1577 C C . VAL A 1 198 ? -9.425 -13.232 0.787 1.00 94.81 198 VAL A C 1
ATOM 1579 O O . VAL A 1 198 ? -8.630 -13.819 0.052 1.00 94.81 198 VAL A O 1
ATOM 1582 N N . GLN A 1 199 ? -9.689 -13.625 2.035 1.00 94.81 199 GLN A N 1
ATOM 1583 C CA . GLN A 1 199 ? -9.020 -14.759 2.675 1.00 94.81 199 GLN A CA 1
ATOM 1584 C C . GLN A 1 199 ? -9.297 -16.076 1.946 1.00 94.81 199 GLN A C 1
ATOM 1586 O O . GLN A 1 199 ? -8.356 -16.811 1.663 1.00 94.81 199 GLN A O 1
ATOM 1591 N N . ASP A 1 200 ? -10.542 -16.323 1.533 1.00 93.00 200 ASP A N 1
ATOM 1592 C CA . ASP A 1 200 ? -10.905 -17.505 0.741 1.00 93.00 200 ASP A CA 1
ATOM 1593 C C . ASP A 1 200 ? -10.098 -17.606 -0.570 1.00 93.00 200 ASP A C 1
ATOM 1595 O O . ASP A 1 200 ? -9.605 -18.673 -0.947 1.00 93.00 200 ASP A O 1
ATOM 1599 N N . ILE A 1 201 ? -9.897 -16.480 -1.263 1.00 95.25 201 ILE A N 1
ATOM 1600 C CA . ILE A 1 201 ? -9.091 -16.439 -2.490 1.00 95.25 201 ILE A CA 1
ATOM 1601 C C . ILE A 1 201 ? -7.609 -16.699 -2.188 1.00 95.25 201 ILE A C 1
ATOM 1603 O O . ILE A 1 201 ? -6.958 -17.436 -2.934 1.00 95.25 201 ILE A O 1
ATOM 1607 N N . VAL A 1 202 ? -7.068 -16.103 -1.125 1.00 96.38 202 VAL A N 1
ATOM 1608 C CA . VAL A 1 202 ? -5.664 -16.277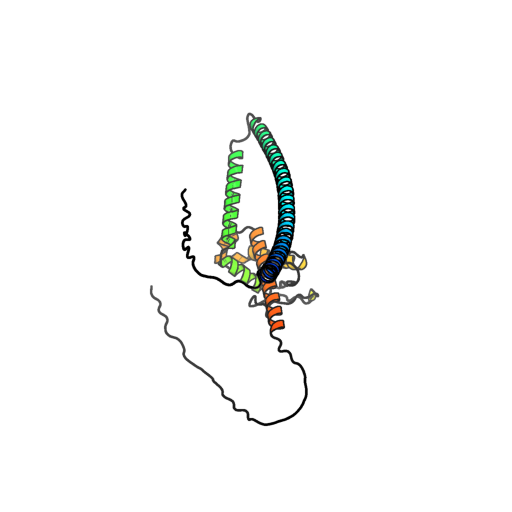 -0.715 1.00 96.38 202 VAL A CA 1
ATOM 1609 C C . VAL A 1 202 ? -5.396 -17.731 -0.326 1.00 96.38 202 VAL A C 1
ATOM 1611 O O . VAL A 1 202 ? -4.456 -18.342 -0.843 1.00 96.38 202 VAL A O 1
ATOM 1614 N N . GLU A 1 203 ? -6.268 -18.319 0.491 1.00 95.44 203 GLU A N 1
ATOM 1615 C CA . GLU A 1 203 ? -6.206 -19.722 0.897 1.00 95.44 203 GLU A CA 1
ATOM 1616 C C . GLU A 1 203 ? -6.276 -20.653 -0.320 1.00 95.44 203 GLU A C 1
ATOM 1618 O O . GLU A 1 203 ? -5.474 -21.584 -0.456 1.00 95.44 203 GLU A O 1
ATOM 1623 N N . TYR A 1 204 ? -7.173 -20.372 -1.270 1.00 95.00 204 TYR A N 1
ATOM 1624 C CA . TYR A 1 204 ? -7.260 -21.148 -2.504 1.00 95.00 204 TYR A CA 1
ATOM 1625 C C . TYR A 1 204 ? -5.959 -21.078 -3.317 1.00 95.00 204 TYR A C 1
ATOM 1627 O O . TYR A 1 204 ? -5.490 -22.095 -3.836 1.00 95.00 204 TYR A O 1
ATOM 1635 N N . ILE A 1 205 ? -5.354 -19.894 -3.446 1.00 96.25 205 ILE A N 1
ATOM 1636 C CA . ILE A 1 205 ? -4.093 -19.722 -4.179 1.00 96.25 205 ILE A CA 1
ATOM 1637 C C . ILE A 1 205 ? -2.966 -20.512 -3.506 1.00 96.25 205 ILE A C 1
ATOM 1639 O O . ILE A 1 205 ? -2.207 -21.188 -4.203 1.00 96.25 205 ILE A O 1
ATOM 1643 N N . ARG A 1 206 ? -2.876 -20.487 -2.174 1.00 94.88 206 ARG A N 1
ATOM 1644 C CA . ARG A 1 206 ? -1.847 -21.225 -1.428 1.00 94.88 206 ARG A CA 1
ATOM 1645 C C . ARG A 1 206 ? -2.010 -22.738 -1.535 1.00 94.88 206 ARG A C 1
ATOM 1647 O O . ARG A 1 206 ? -1.032 -23.438 -1.777 1.00 94.88 206 ARG A O 1
ATOM 1654 N N . THR A 1 207 ? -3.235 -23.237 -1.411 1.00 94.31 207 THR A N 1
ATOM 1655 C CA . THR A 1 207 ? -3.505 -24.683 -1.364 1.00 94.31 207 THR A CA 1
ATOM 1656 C C . THR A 1 207 ? -3.587 -25.327 -2.748 1.00 94.31 207 THR A C 1
ATOM 1658 O O . THR A 1 207 ? -3.111 -26.443 -2.945 1.00 94.31 207 THR A O 1
ATOM 1661 N N . LYS A 1 208 ? -4.189 -24.640 -3.728 1.00 94.56 208 LYS A N 1
ATOM 1662 C CA . LYS A 1 208 ? -4.527 -25.201 -5.051 1.00 94.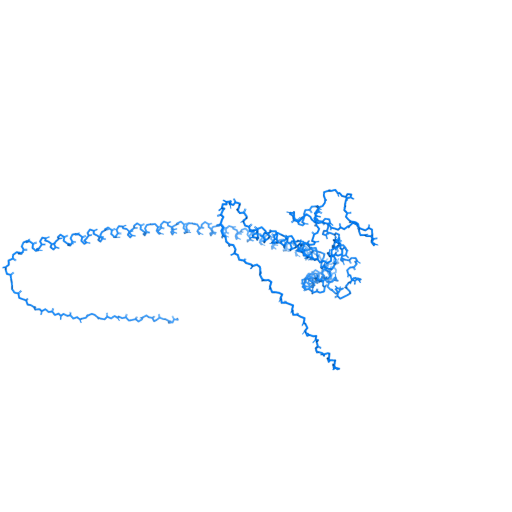56 208 LYS A CA 1
ATOM 1663 C C . LYS A 1 208 ? -3.903 -24.441 -6.222 1.00 94.56 208 LYS A C 1
ATOM 1665 O O . LYS A 1 208 ? -3.981 -24.909 -7.360 1.00 94.56 208 LYS A O 1
ATOM 1670 N N . GLY A 1 209 ? -3.263 -23.295 -5.981 1.00 92.69 209 GLY A N 1
ATOM 1671 C CA . GLY A 1 209 ? -2.709 -22.446 -7.037 1.00 92.69 209 GLY A CA 1
ATOM 1672 C C . GLY A 1 209 ? -1.625 -23.128 -7.869 1.00 92.69 209 GLY A C 1
ATOM 1673 O O . GLY A 1 209 ? -1.655 -23.027 -9.093 1.00 92.69 209 GLY A O 1
ATOM 1674 N N . GLY A 1 210 ? -0.730 -23.892 -7.232 1.00 92.44 210 GLY A N 1
ATOM 1675 C CA . GLY A 1 210 ? 0.338 -24.621 -7.928 1.00 92.44 210 GLY A CA 1
ATOM 1676 C C . GLY A 1 210 ? -0.180 -25.726 -8.855 1.00 92.44 210 GLY A C 1
ATOM 1677 O O . GLY A 1 210 ? 0.299 -25.863 -9.976 1.00 92.44 210 GLY A O 1
ATOM 1678 N N . ALA A 1 211 ? -1.219 -26.457 -8.436 1.00 93.50 211 ALA A N 1
ATOM 1679 C CA . ALA A 1 211 ? -1.872 -27.459 -9.280 1.00 93.50 211 ALA A CA 1
ATOM 1680 C C . ALA A 1 211 ? -2.605 -26.818 -10.470 1.00 93.50 211 ALA A C 1
ATOM 1682 O O . ALA A 1 211 ? -2.680 -27.397 -11.552 1.00 93.50 211 ALA A O 1
ATOM 1683 N N . ARG A 1 212 ? -3.147 -25.608 -10.278 1.00 91.50 212 ARG A N 1
ATOM 1684 C CA . ARG A 1 212 ? -3.901 -24.887 -11.309 1.00 91.50 212 ARG A CA 1
ATOM 1685 C C . ARG A 1 212 ? -3.003 -24.200 -12.334 1.00 91.50 212 ARG A C 1
ATOM 1687 O O . ARG A 1 212 ? -3.346 -24.172 -13.512 1.00 91.50 212 ARG A O 1
ATOM 1694 N N . ALA A 1 213 ? -1.893 -23.624 -11.887 1.00 93.62 213 ALA A N 1
ATOM 1695 C CA . ALA A 1 213 ? -0.915 -22.957 -12.732 1.00 93.62 213 ALA A CA 1
ATOM 1696 C C . ALA A 1 213 ? 0.499 -23.373 -12.304 1.00 93.62 213 ALA A C 1
ATOM 1698 O O . ALA A 1 213 ? 1.135 -22.667 -11.516 1.00 93.62 213 ALA A O 1
ATOM 1699 N N . PRO A 1 214 ? 1.024 -24.488 -12.848 1.00 94.75 214 PRO A N 1
ATOM 1700 C CA . PRO A 1 214 ? 2.364 -24.961 -12.511 1.00 94.75 214 PRO A CA 1
ATOM 1701 C C . PRO A 1 214 ? 3.460 -23.926 -12.794 1.00 94.75 214 PRO A C 1
ATOM 1703 O O . PRO A 1 214 ? 4.440 -23.838 -12.060 1.00 94.75 214 PRO A O 1
ATOM 1706 N N . SER A 1 215 ? 3.266 -23.072 -13.805 1.00 94.19 215 SER A N 1
ATOM 1707 C CA . SER A 1 215 ? 4.186 -21.974 -14.125 1.00 94.19 215 SER A CA 1
ATOM 1708 C C . SER A 1 215 ? 4.280 -20.901 -13.035 1.00 94.19 215 SER A C 1
ATOM 1710 O O . SER A 1 215 ? 5.262 -20.168 -12.998 1.00 94.19 215 SER A O 1
ATOM 1712 N N . ALA A 1 216 ? 3.292 -20.801 -12.140 1.00 94.56 216 ALA A N 1
ATOM 1713 C CA . ALA A 1 216 ? 3.296 -19.860 -11.024 1.00 94.56 216 ALA A CA 1
ATOM 1714 C C . ALA A 1 216 ? 3.942 -20.437 -9.751 1.00 94.56 216 ALA A C 1
ATOM 1716 O O . ALA A 1 216 ? 4.137 -19.690 -8.796 1.00 94.56 216 ALA A O 1
ATOM 1717 N N . ILE A 1 217 ? 4.297 -21.731 -9.717 1.00 94.19 217 ILE A N 1
ATOM 1718 C CA . ILE A 1 217 ? 4.891 -22.388 -8.537 1.00 94.19 217 ILE A CA 1
ATOM 1719 C C . ILE A 1 217 ? 6.131 -21.645 -8.005 1.00 94.19 217 ILE A C 1
ATOM 1721 O O . ILE A 1 217 ? 6.182 -21.426 -6.794 1.00 94.19 217 ILE A O 1
ATOM 1725 N N . PRO A 1 218 ? 7.100 -21.208 -8.840 1.00 94.69 218 PRO A N 1
ATOM 1726 C CA . PRO A 1 218 ? 8.262 -20.472 -8.338 1.00 94.69 218 PRO A CA 1
ATOM 1727 C C . PRO A 1 218 ? 7.862 -19.187 -7.604 1.00 94.69 218 PRO A C 1
ATOM 1729 O O . PRO A 1 218 ? 8.305 -18.949 -6.484 1.00 94.69 218 PRO A O 1
ATOM 1732 N N . ALA A 1 219 ? 6.945 -18.409 -8.184 1.00 94.56 219 ALA A N 1
ATOM 1733 C CA . ALA A 1 219 ? 6.440 -17.186 -7.571 1.00 94.56 219 ALA A CA 1
ATOM 1734 C C . ALA A 1 219 ? 5.635 -17.462 -6.290 1.00 94.56 219 ALA A C 1
ATOM 1736 O O . ALA A 1 219 ? 5.744 -16.710 -5.328 1.00 94.56 219 ALA A O 1
ATOM 1737 N N . LEU A 1 220 ? 4.857 -18.550 -6.243 1.00 94.62 220 LEU A N 1
ATOM 1738 C CA . LEU A 1 220 ? 4.108 -18.949 -5.047 1.00 94.62 220 LEU A CA 1
ATOM 1739 C C . LEU A 1 220 ? 5.019 -19.369 -3.892 1.00 94.62 220 LEU A C 1
ATOM 1741 O O . LEU A 1 220 ? 4.683 -19.108 -2.742 1.00 94.62 220 LEU A O 1
ATOM 1745 N N . ARG A 1 221 ? 6.157 -20.005 -4.177 1.00 93.94 221 ARG A N 1
ATOM 1746 C CA . ARG A 1 221 ? 7.147 -20.357 -3.150 1.00 93.94 221 ARG A CA 1
ATOM 1747 C C . ARG A 1 221 ? 7.801 -19.111 -2.552 1.00 93.94 221 ARG A C 1
ATOM 1749 O O . ARG A 1 221 ? 8.077 -19.075 -1.359 1.00 93.94 221 ARG A O 1
ATOM 1756 N N . ASP A 1 222 ? 8.059 -18.119 -3.395 1.00 94.19 222 ASP A N 1
ATOM 1757 C CA . ASP A 1 222 ? 8.890 -16.972 -3.041 1.00 94.19 222 ASP A CA 1
ATOM 1758 C C . ASP A 1 222 ? 8.082 -15.789 -2.465 1.00 94.19 222 ASP A C 1
ATOM 1760 O O . ASP A 1 222 ? 8.638 -14.985 -1.717 1.00 94.19 222 ASP A O 1
ATOM 1764 N N . ILE A 1 223 ? 6.780 -15.681 -2.769 1.00 95.50 223 ILE A N 1
ATOM 1765 C CA . ILE A 1 223 ? 5.905 -14.621 -2.241 1.00 95.50 223 ILE A CA 1
ATOM 1766 C C . ILE A 1 223 ? 5.509 -14.863 -0.776 1.00 95.50 223 ILE A C 1
ATOM 1768 O O . ILE A 1 223 ? 5.097 -15.967 -0.405 1.00 95.50 223 ILE A O 1
ATOM 1772 N N . THR A 1 224 ? 5.575 -13.820 0.055 1.00 94.88 224 THR A N 1
ATOM 1773 C CA . THR A 1 224 ? 5.055 -13.819 1.434 1.00 94.88 224 THR A CA 1
ATOM 1774 C C . THR A 1 224 ? 3.526 -13.775 1.460 1.00 94.88 224 THR A C 1
ATOM 1776 O O . THR A 1 224 ? 2.883 -13.435 0.466 1.00 94.88 224 THR A O 1
ATOM 1779 N N . ASP A 1 225 ? 2.927 -14.160 2.587 1.00 93.69 225 ASP A N 1
ATOM 1780 C CA . ASP A 1 225 ? 1.468 -14.126 2.744 1.00 93.69 225 ASP A CA 1
ATOM 1781 C C . ASP A 1 225 ? 0.936 -12.692 2.674 1.00 93.69 225 ASP A C 1
ATOM 1783 O O . ASP A 1 225 ? 0.057 -12.422 1.858 1.00 93.69 225 ASP A O 1
ATOM 1787 N N . ASP A 1 226 ? 1.572 -11.755 3.380 1.00 93.69 226 ASP A N 1
ATOM 1788 C CA . ASP A 1 226 ? 1.216 -10.329 3.363 1.00 93.69 226 ASP A CA 1
ATOM 1789 C C . ASP A 1 226 ? 1.232 -9.722 1.945 1.00 93.69 226 ASP A C 1
ATOM 1791 O O . ASP A 1 226 ? 0.346 -8.944 1.567 1.00 93.69 226 ASP A O 1
ATOM 1795 N N . ASP A 1 227 ? 2.222 -10.083 1.120 1.00 94.69 227 ASP A N 1
ATOM 1796 C CA . ASP A 1 227 ? 2.335 -9.574 -0.251 1.00 94.69 227 ASP A CA 1
ATOM 1797 C C . ASP A 1 227 ? 1.285 -10.198 -1.181 1.00 94.69 227 ASP A C 1
ATOM 1799 O O . ASP A 1 227 ? 0.758 -9.526 -2.081 1.00 94.69 227 ASP A O 1
ATOM 1803 N N . LEU A 1 228 ? 0.954 -11.476 -0.972 1.00 96.19 228 LEU A N 1
ATOM 1804 C CA . LEU A 1 228 ? -0.112 -12.150 -1.705 1.00 96.19 228 LEU A CA 1
ATOM 1805 C C . LEU A 1 228 ? -1.481 -11.558 -1.347 1.00 96.19 228 LEU A C 1
ATOM 1807 O O . LEU A 1 228 ? -2.252 -11.221 -2.250 1.00 96.19 228 LEU A O 1
ATOM 1811 N N . GLU A 1 229 ? -1.761 -11.366 -0.059 1.00 95.62 229 GLU A N 1
ATOM 1812 C CA . GLU A 1 229 ? -2.963 -10.686 0.430 1.00 95.62 229 GLU A CA 1
ATOM 1813 C C . GLU A 1 229 ? -3.073 -9.285 -0.168 1.00 95.62 229 GLU A C 1
ATOM 1815 O O . GLU A 1 229 ? -4.093 -8.935 -0.770 1.00 95.62 229 GLU A O 1
ATOM 1820 N N . SER A 1 230 ? -1.985 -8.513 -0.123 1.00 95.62 230 SER A N 1
ATOM 1821 C CA . SER A 1 230 ? -1.917 -7.174 -0.709 1.00 95.62 230 SER A CA 1
ATOM 1822 C C . SER A 1 230 ? -2.266 -7.174 -2.201 1.00 95.62 230 SER A C 1
ATOM 1824 O O . SER A 1 230 ? -2.972 -6.282 -2.680 1.00 95.62 230 SER A O 1
ATOM 1826 N N . LYS A 1 231 ? -1.835 -8.191 -2.960 1.00 95.94 231 LYS A N 1
ATOM 1827 C CA . LYS A 1 231 ? -2.187 -8.344 -4.383 1.00 95.94 231 LYS A CA 1
ATOM 1828 C C . LYS A 1 231 ? -3.662 -8.654 -4.597 1.00 95.94 231 LYS A C 1
ATOM 1830 O O . LYS A 1 231 ? -4.262 -8.104 -5.526 1.00 95.94 231 LYS A O 1
ATOM 1835 N N . VAL A 1 232 ? -4.245 -9.516 -3.771 1.00 96.62 232 VAL A N 1
ATOM 1836 C CA . VAL A 1 232 ? -5.670 -9.863 -3.842 1.00 96.62 232 VAL A CA 1
ATOM 1837 C C . VAL A 1 232 ? -6.526 -8.649 -3.470 1.00 96.62 232 VAL A C 1
ATOM 1839 O O . VAL A 1 232 ? -7.422 -8.282 -4.231 1.00 96.62 232 VAL A O 1
ATOM 1842 N N . VAL A 1 233 ? -6.188 -7.943 -2.390 1.00 96.38 233 VAL A N 1
ATOM 1843 C CA . VAL A 1 233 ? -6.836 -6.685 -1.985 1.00 96.38 233 VAL A CA 1
ATOM 1844 C C . VAL A 1 233 ? -6.744 -5.638 -3.091 1.00 96.38 233 VAL A C 1
ATOM 1846 O O . VAL A 1 233 ? -7.753 -5.030 -3.458 1.00 96.38 233 VAL A O 1
ATOM 1849 N N . GLN A 1 234 ? -5.554 -5.435 -3.666 1.00 96.12 234 GLN A N 1
ATOM 1850 C CA . GLN A 1 234 ? -5.374 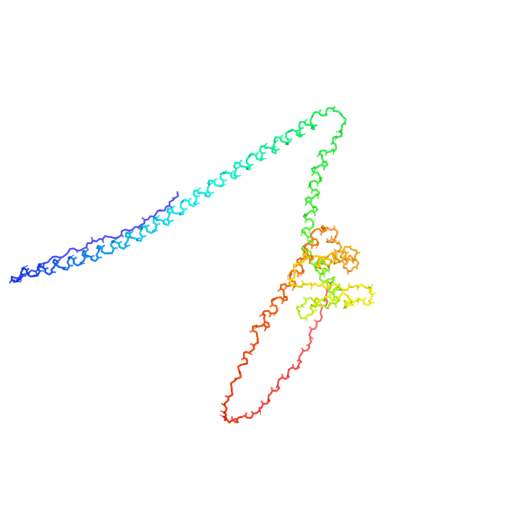-4.487 -4.763 1.00 96.12 234 GLN A CA 1
ATOM 1851 C C . GLN A 1 234 ? -6.247 -4.858 -5.965 1.00 96.12 234 GLN A C 1
ATOM 1853 O O . GLN A 1 234 ? -6.856 -3.983 -6.579 1.00 96.12 234 GLN A O 1
ATOM 1858 N N . LYS A 1 235 ? -6.386 -6.155 -6.262 1.00 95.31 235 LYS A N 1
ATOM 1859 C CA . LYS A 1 235 ? -7.256 -6.621 -7.340 1.00 95.31 235 LYS A CA 1
ATOM 1860 C C . LYS A 1 235 ? -8.722 -6.265 -7.090 1.00 95.31 235 LYS A C 1
ATOM 1862 O O . LYS A 1 235 ? -9.373 -5.790 -8.018 1.00 95.31 235 LYS A O 1
ATOM 1867 N N . VAL A 1 236 ? -9.231 -6.431 -5.867 1.00 95.50 236 VAL A N 1
ATOM 1868 C CA . VAL A 1 236 ? -10.598 -6.008 -5.502 1.00 95.50 236 VAL A CA 1
ATOM 1869 C C . VAL A 1 236 ? -10.763 -4.496 -5.684 1.00 95.50 236 VAL A C 1
ATOM 1871 O O . VAL A 1 236 ? -11.734 -4.058 -6.305 1.00 95.50 236 VAL A O 1
ATOM 1874 N N . LYS A 1 237 ? -9.787 -3.692 -5.232 1.00 95.25 237 LYS A N 1
ATOM 1875 C CA . LYS A 1 237 ? -9.800 -2.226 -5.410 1.00 95.25 237 LYS A CA 1
ATOM 1876 C C . LYS A 1 237 ? -9.867 -1.829 -6.884 1.00 95.25 237 LYS A C 1
ATOM 1878 O O . LYS A 1 237 ? -10.648 -0.945 -7.240 1.00 95.25 237 LYS A O 1
ATOM 1883 N N . ASP A 1 238 ? -9.084 -2.486 -7.736 1.00 94.50 238 ASP A N 1
ATOM 1884 C CA . ASP A 1 238 ? -9.065 -2.222 -9.176 1.00 94.50 238 ASP A CA 1
ATOM 1885 C C . ASP A 1 238 ? -10.419 -2.551 -9.824 1.00 94.50 238 ASP A C 1
ATOM 1887 O O . ASP A 1 238 ? -10.919 -1.775 -10.639 1.00 94.50 238 ASP A O 1
ATOM 1891 N N . LEU A 1 239 ? -11.049 -3.667 -9.439 1.00 94.31 239 LEU A N 1
ATOM 1892 C CA . LEU A 1 239 ? -12.374 -4.051 -9.940 1.00 94.31 239 LEU A CA 1
ATOM 1893 C C . LEU A 1 239 ? -13.459 -3.063 -9.499 1.00 94.31 239 LEU A C 1
ATOM 1895 O O . LEU A 1 239 ? -14.220 -2.584 -10.339 1.00 94.31 239 LEU A O 1
ATOM 1899 N N . ALA A 1 240 ? -13.476 -2.682 -8.221 1.00 93.25 240 ALA A N 1
ATOM 1900 C CA . ALA A 1 240 ? -14.408 -1.686 -7.698 1.00 93.25 240 ALA A CA 1
ATOM 1901 C C . ALA A 1 240 ? -14.225 -0.318 -8.386 1.00 93.25 240 ALA A C 1
ATOM 1903 O O . ALA A 1 240 ? -15.193 0.354 -8.746 1.00 93.25 240 ALA A O 1
ATOM 1904 N N . LYS A 1 241 ? -12.974 0.088 -8.640 1.00 93.75 241 LYS A N 1
ATOM 1905 C CA . LYS A 1 241 ? -12.662 1.312 -9.393 1.00 93.75 241 LYS A CA 1
ATOM 1906 C C . LYS A 1 241 ? -13.175 1.238 -10.832 1.00 93.75 241 LYS A C 1
ATOM 1908 O O . LYS A 1 241 ? -13.759 2.210 -11.309 1.00 93.75 241 LYS A O 1
ATOM 1913 N N . ASN A 1 242 ? -12.987 0.105 -11.506 1.00 91.94 242 ASN A N 1
ATOM 1914 C CA . ASN A 1 242 ? -13.476 -0.101 -12.869 1.00 91.94 242 ASN A CA 1
ATOM 1915 C C . ASN A 1 242 ? -15.010 -0.069 -12.938 1.00 91.94 242 ASN A C 1
ATOM 1917 O O . ASN A 1 242 ? -15.550 0.539 -13.860 1.00 91.94 242 ASN A O 1
ATOM 1921 N N . LEU A 1 243 ? -15.704 -0.640 -11.947 1.00 90.50 243 LEU A N 1
ATOM 1922 C CA . LEU A 1 243 ? -17.165 -0.570 -11.815 1.00 90.50 243 LEU A CA 1
ATOM 1923 C C . LEU A 1 243 ? -17.662 0.872 -11.677 1.00 90.50 243 LEU A C 1
ATOM 1925 O O . LEU A 1 243 ? -18.520 1.304 -12.443 1.00 90.50 243 LEU A O 1
ATOM 1929 N N . ARG A 1 244 ? -17.081 1.655 -10.759 1.00 90.56 244 ARG A N 1
ATOM 1930 C CA . ARG A 1 244 ? -17.431 3.079 -10.596 1.00 90.56 244 ARG A CA 1
ATOM 1931 C C . ARG A 1 244 ? -17.161 3.889 -11.865 1.00 90.56 244 ARG A C 1
ATOM 1933 O O . ARG A 1 244 ? -17.953 4.751 -12.237 1.00 90.56 244 ARG A O 1
ATOM 1940 N N . GLY A 1 245 ? -16.054 3.596 -12.548 1.00 89.31 245 GLY A N 1
ATOM 1941 C CA . GLY A 1 245 ? -15.717 4.213 -13.830 1.00 89.31 245 GLY A CA 1
ATOM 1942 C C . GLY A 1 245 ? -16.723 3.888 -14.938 1.00 89.31 245 GLY A C 1
ATOM 1943 O O . GLY A 1 245 ? -17.036 4.768 -15.736 1.00 89.31 245 GLY A O 1
ATOM 1944 N N . ALA A 1 246 ? -17.243 2.658 -14.980 1.00 88.69 246 ALA A N 1
ATOM 1945 C CA . ALA A 1 246 ? -18.278 2.251 -15.929 1.00 88.69 246 ALA A CA 1
ATOM 1946 C C . ALA A 1 246 ? -19.617 2.952 -15.647 1.00 88.69 246 ALA A C 1
ATOM 1948 O O . ALA A 1 246 ? -20.146 3.593 -16.552 1.00 88.69 246 ALA A O 1
ATOM 1949 N N . LYS A 1 247 ? -20.080 2.956 -14.385 1.00 85.81 247 LYS A N 1
ATOM 1950 C CA . LYS A 1 247 ? -21.311 3.657 -13.962 1.00 85.81 247 LYS A CA 1
ATOM 1951 C C . LYS A 1 247 ? -21.297 5.145 -14.352 1.00 85.81 247 LYS A C 1
ATOM 1953 O O . LYS A 1 247 ? -22.281 5.669 -14.861 1.00 85.81 247 LYS A O 1
ATOM 1958 N N . LYS A 1 248 ? -20.156 5.829 -14.181 1.00 85.62 248 LYS A N 1
ATOM 1959 C CA . LYS A 1 248 ? -20.001 7.248 -14.560 1.00 85.62 248 LYS A CA 1
ATOM 1960 C C . LYS A 1 248 ? -20.071 7.486 -16.076 1.00 85.62 248 LYS A C 1
ATOM 1962 O O . LYS A 1 248 ? -20.526 8.537 -16.518 1.00 85.62 248 LYS A O 1
ATOM 1967 N N . LYS A 1 249 ? -19.576 6.547 -16.887 1.00 81.81 249 LYS A N 1
ATOM 1968 C CA . LYS A 1 249 ? -19.649 6.657 -18.354 1.00 81.81 249 LYS A CA 1
ATOM 1969 C C . LYS A 1 249 ? -21.073 6.450 -18.858 1.00 81.81 249 LYS A C 1
ATOM 1971 O O . LYS A 1 249 ? -21.488 7.162 -19.763 1.00 81.81 249 LYS A O 1
ATOM 1976 N N . GLU A 1 250 ? -21.808 5.527 -18.250 1.00 76.25 250 GLU A N 1
ATOM 1977 C CA . GLU A 1 250 ? -23.217 5.277 -18.559 1.00 76.25 250 GLU A CA 1
ATOM 1978 C C . GLU A 1 250 ? -24.078 6.514 -18.263 1.00 76.25 250 GLU A C 1
ATOM 1980 O O . GLU A 1 250 ? -24.776 6.994 -19.149 1.00 76.25 250 GLU A O 1
ATOM 1985 N N . SER A 1 251 ? -23.894 7.146 -17.096 1.00 71.38 251 SER A N 1
ATOM 1986 C CA . SER A 1 251 ? -24.617 8.373 -16.721 1.00 71.38 251 SER A CA 1
ATOM 1987 C C . SER A 1 251 ? -24.282 9.606 -17.574 1.00 71.38 251 SER A C 1
ATOM 1989 O O . SER A 1 251 ? -24.995 10.599 -17.522 1.00 71.38 251 SER A O 1
ATOM 1991 N N . THR A 1 252 ? -23.166 9.591 -18.309 1.00 66.94 252 THR A N 1
ATOM 1992 C CA . THR A 1 252 ? -22.749 10.708 -19.182 1.00 66.94 252 THR A CA 1
ATOM 1993 C C . THR A 1 252 ? -23.274 10.535 -20.613 1.00 66.94 252 THR A C 1
ATOM 1995 O O . THR A 1 252 ? -23.306 11.494 -21.376 1.00 66.94 252 THR A O 1
ATOM 1998 N N . ASN A 1 253 ? -23.694 9.320 -20.975 1.00 55.88 253 ASN A N 1
ATOM 1999 C CA . ASN A 1 253 ? -24.153 8.967 -22.315 1.00 55.88 253 ASN A CA 1
ATOM 2000 C C . ASN A 1 253 ? -25.685 8.892 -22.439 1.00 55.88 253 ASN A C 1
ATOM 2002 O O . ASN A 1 253 ? -26.164 8.495 -23.501 1.00 55.88 253 ASN A O 1
ATOM 2006 N N . GLU A 1 254 ? -26.460 9.263 -21.413 1.00 43.28 254 GLU A N 1
ATOM 2007 C CA . GLU A 1 254 ? -27.910 9.405 -21.579 1.00 43.28 254 GLU A CA 1
ATOM 2008 C C . GLU A 1 254 ? -28.229 10.628 -22.461 1.00 43.28 254 GLU A C 1
ATOM 2010 O O . GLU A 1 254 ? -27.886 11.757 -22.094 1.00 43.28 254 GLU A O 1
ATOM 2015 N N . PRO A 1 255 ? -28.883 10.452 -23.628 1.00 49.03 255 PRO A N 1
ATOM 2016 C CA . PRO A 1 255 ? -29.380 11.575 -24.403 1.00 49.03 255 PRO A CA 1
ATOM 2017 C C . PRO A 1 255 ? -30.552 12.205 -23.648 1.00 49.03 255 PRO A C 1
ATOM 2019 O O . PRO A 1 255 ? -31.566 11.552 -23.394 1.00 49.03 255 PRO A O 1
ATOM 2022 N N . SER A 1 256 ? -30.414 13.487 -23.305 1.00 41.97 256 SER A N 1
ATOM 2023 C CA . SER A 1 256 ? -31.478 14.295 -22.714 1.00 41.97 256 SER A CA 1
ATOM 2024 C C . SER A 1 256 ? -32.715 14.252 -23.611 1.00 41.97 256 SER A C 1
ATOM 2026 O O . SER A 1 256 ? -32.789 14.932 -24.635 1.00 41.97 256 SER A O 1
ATOM 2028 N N . SER A 1 257 ? -33.691 13.437 -23.235 1.00 44.75 257 SER A N 1
ATOM 2029 C CA . SER A 1 257 ? -35.006 13.442 -23.856 1.00 44.75 257 SER A CA 1
ATOM 2030 C C . SER A 1 257 ? -35.830 14.525 -23.172 1.00 44.75 257 SER A C 1
ATOM 2032 O O . SER A 1 257 ? -36.482 14.280 -22.162 1.00 44.75 257 SER A O 1
ATOM 2034 N N . THR A 1 258 ? -35.766 15.748 -23.693 1.00 45.59 258 THR A N 1
ATOM 2035 C CA . THR A 1 258 ? -36.803 16.753 -23.444 1.00 45.59 258 THR A CA 1
ATOM 2036 C C . THR A 1 258 ? -38.042 16.382 -24.260 1.00 45.59 258 THR A C 1
ATOM 2038 O O . THR A 1 258 ? -37.923 16.244 -25.480 1.00 45.59 258 THR A O 1
ATOM 2041 N N . PRO A 1 259 ? -39.225 16.227 -23.643 1.00 51.38 259 PRO A N 1
ATOM 2042 C CA . PRO A 1 259 ? -40.471 16.158 -24.377 1.00 51.38 259 PRO A CA 1
ATOM 2043 C C . PRO A 1 259 ? -40.920 17.596 -24.631 1.00 51.38 259 PRO A C 1
ATOM 2045 O O . PRO A 1 259 ? -41.373 18.265 -23.707 1.00 51.38 259 PRO A O 1
ATOM 2048 N N . ASP A 1 260 ? -40.785 18.078 -25.863 1.00 37.38 260 ASP A N 1
ATOM 2049 C CA . ASP A 1 260 ? -41.499 19.282 -26.278 1.00 37.38 260 ASP A CA 1
ATOM 2050 C C . ASP A 1 260 ? -42.295 18.970 -27.541 1.00 37.38 260 ASP A C 1
ATOM 2052 O O . ASP A 1 260 ? -41.763 18.520 -28.559 1.00 37.38 260 ASP A O 1
ATOM 2056 N N . GLY A 1 261 ? -43.610 19.080 -27.400 1.00 38.72 261 GLY A N 1
ATOM 2057 C CA . GLY A 1 261 ? -44.564 18.828 -28.461 1.00 38.72 261 GLY A CA 1
ATOM 2058 C C . GLY A 1 261 ? -44.765 20.080 -29.302 1.00 38.72 261 GLY A C 1
ATOM 2059 O O . GLY A 1 261 ? -44.774 21.186 -28.775 1.00 38.72 261 GLY A O 1
ATOM 2060 N N . GLY A 1 262 ? -45.020 19.902 -30.598 1.00 34.00 262 GLY A N 1
ATOM 2061 C CA . GLY A 1 262 ? -45.619 20.974 -31.391 1.00 34.00 262 GLY A CA 1
ATOM 2062 C C . GLY A 1 262 ? -45.256 21.003 -32.868 1.00 34.00 262 GLY A C 1
ATOM 2063 O O . GLY A 1 262 ? -44.417 21.792 -33.270 1.00 34.00 262 GLY A O 1
ATOM 2064 N N . VAL A 1 263 ? -46.006 20.206 -33.633 1.00 39.31 263 VAL A N 1
ATOM 2065 C CA . VAL A 1 263 ? -46.567 20.467 -34.976 1.00 39.31 263 VAL A CA 1
ATOM 2066 C C . VAL A 1 263 ? -45.679 20.778 -36.200 1.00 39.31 263 VAL A C 1
ATOM 2068 O O . VAL A 1 263 ? -45.018 21.802 -36.315 1.00 39.31 263 VAL A O 1
ATOM 2071 N N . ASP A 1 264 ? -45.910 19.897 -37.182 1.00 34.03 264 ASP A N 1
ATOM 2072 C CA . ASP A 1 264 ? -46.081 20.114 -38.622 1.00 34.03 264 ASP A CA 1
ATOM 2073 C C . ASP A 1 264 ? -44.869 20.293 -39.546 1.00 34.03 264 ASP A C 1
ATOM 2075 O O . ASP A 1 264 ? -44.233 21.338 -39.627 1.00 34.03 264 ASP A O 1
ATOM 2079 N N . GLY A 1 265 ? -44.727 19.304 -40.438 1.00 32.09 265 GLY A N 1
ATOM 2080 C CA . GLY A 1 265 ? -44.562 19.612 -41.857 1.00 32.09 265 GLY A CA 1
ATOM 2081 C C . GLY A 1 265 ? -43.484 18.833 -42.601 1.00 32.09 265 GLY A C 1
ATOM 2082 O O . GLY A 1 265 ? -42.305 19.132 -42.495 1.00 32.09 265 GLY A O 1
ATOM 2083 N N . ALA A 1 266 ? -43.958 17.963 -43.496 1.00 34.47 266 ALA A N 1
ATOM 2084 C CA . ALA A 1 266 ? -43.305 17.515 -44.728 1.00 34.47 266 ALA A CA 1
ATOM 2085 C C . ALA A 1 266 ? -42.283 16.360 -44.652 1.00 34.47 266 ALA A C 1
ATOM 2087 O O . ALA A 1 266 ? -41.114 16.519 -44.323 1.00 34.47 266 ALA A O 1
ATOM 2088 N N . ASN A 1 267 ? -42.772 15.194 -45.099 1.00 36.97 267 ASN A N 1
ATOM 2089 C CA . ASN A 1 267 ? -42.164 14.315 -46.105 1.00 36.97 267 ASN A CA 1
ATOM 2090 C C . ASN A 1 267 ? -40.644 14.434 -46.299 1.00 36.97 267 ASN A C 1
ATOM 2092 O O . ASN A 1 267 ? -40.197 15.400 -46.902 1.00 36.97 267 ASN A O 1
ATOM 2096 N N . PHE A 1 268 ? -39.898 13.356 -46.043 1.00 32.78 268 PHE A N 1
ATOM 2097 C CA . PHE A 1 268 ? -39.166 12.692 -47.126 1.00 32.78 268 PHE A CA 1
ATOM 2098 C C . PHE A 1 268 ? -38.793 11.248 -46.758 1.00 32.78 268 PHE A C 1
ATOM 2100 O O . PHE A 1 268 ? -38.436 10.912 -45.634 1.00 32.78 268 PHE A O 1
ATOM 2107 N N . LEU A 1 269 ? -38.960 10.408 -47.770 1.00 37.25 269 LEU A N 1
ATOM 2108 C CA . LEU A 1 269 ? -38.867 8.958 -47.839 1.00 37.25 269 LEU A CA 1
ATOM 2109 C C . LEU A 1 269 ? -37.631 8.326 -47.177 1.00 37.25 269 LEU A C 1
ATOM 2111 O O . LEU A 1 269 ? -36.497 8.764 -47.364 1.00 37.25 269 LEU A O 1
ATOM 2115 N N . CYS A 1 270 ? -37.871 7.179 -46.536 1.00 31.88 270 CYS A N 1
ATOM 2116 C CA . CYS A 1 270 ? -36.879 6.135 -46.314 1.00 31.88 270 CYS A CA 1
ATOM 2117 C C . CYS A 1 270 ? -36.177 5.748 -47.622 1.00 31.88 270 CYS A C 1
ATOM 2119 O O . CYS A 1 270 ? -36.838 5.348 -48.579 1.00 31.88 270 CYS A O 1
ATOM 2121 N N . LEU A 1 271 ? -34.845 5.694 -47.602 1.00 36.81 271 LEU A N 1
ATOM 2122 C CA . LEU A 1 271 ? -34.079 4.785 -48.450 1.00 36.81 271 LEU A CA 1
ATOM 2123 C C . LEU A 1 271 ? -32.939 4.168 -47.637 1.00 36.81 271 LEU A C 1
ATOM 2125 O O . LEU A 1 271 ? -31.976 4.819 -47.243 1.00 36.81 271 LEU A O 1
ATOM 2129 N N . ASN A 1 272 ? -33.107 2.869 -47.393 1.00 35.47 272 ASN A N 1
ATOM 2130 C CA . ASN A 1 272 ? -32.083 1.913 -46.999 1.00 35.47 272 ASN A CA 1
ATOM 2131 C C . ASN A 1 272 ? -30.812 2.068 -47.842 1.00 35.47 272 ASN A C 1
ATOM 2133 O O . ASN A 1 272 ? -30.928 2.141 -49.063 1.00 35.47 272 ASN A O 1
ATOM 2137 N N . HIS A 1 273 ? -29.633 1.880 -47.240 1.00 34.94 273 HIS A N 1
ATOM 2138 C CA . HIS A 1 273 ? -28.591 1.060 -47.866 1.00 34.94 273 HIS A CA 1
ATOM 2139 C C . HIS A 1 273 ? -27.762 0.282 -46.833 1.00 34.94 273 HIS A C 1
ATOM 2141 O O . HIS A 1 273 ? -27.032 0.833 -46.014 1.00 34.94 273 HIS A O 1
ATOM 2147 N N . LYS A 1 274 ? -27.901 -1.046 -46.927 1.00 40.03 274 LYS A N 1
ATOM 2148 C CA . LYS A 1 274 ? -26.978 -2.078 -46.447 1.00 40.03 274 LYS A CA 1
ATOM 2149 C C . LYS A 1 274 ? -25.556 -1.792 -46.938 1.00 40.03 274 LYS A C 1
ATOM 2151 O O . LYS A 1 274 ? -25.361 -1.579 -48.131 1.00 40.03 274 LYS A O 1
ATOM 2156 N N . ALA A 1 275 ? -24.565 -2.001 -46.076 1.00 35.78 275 ALA A N 1
ATOM 2157 C CA . ALA A 1 275 ? -23.230 -2.409 -46.503 1.00 35.78 275 ALA A CA 1
ATOM 2158 C C . ALA A 1 275 ? -22.781 -3.618 -45.673 1.00 35.78 275 ALA A C 1
ATOM 2160 O O . ALA A 1 275 ? -22.229 -3.505 -44.584 1.00 35.78 275 ALA A O 1
ATOM 2161 N N . ILE A 1 276 ? -23.064 -4.796 -46.224 1.00 36.25 276 ILE A N 1
ATOM 2162 C CA . ILE A 1 276 ? -22.414 -6.061 -45.891 1.00 36.25 276 ILE A CA 1
ATOM 2163 C C . ILE A 1 276 ? -21.017 -6.010 -46.526 1.00 36.25 276 ILE A C 1
ATOM 2165 O O . ILE A 1 276 ? -20.911 -5.821 -47.736 1.00 36.25 276 ILE A O 1
ATOM 2169 N N . ARG A 1 277 ? -19.949 -6.230 -45.753 1.00 35.78 277 ARG A N 1
ATOM 2170 C CA . ARG A 1 277 ? -18.656 -6.669 -46.301 1.00 35.78 277 ARG A CA 1
ATOM 2171 C C . ARG A 1 277 ? -18.244 -7.972 -45.632 1.00 35.78 277 ARG A C 1
ATOM 2173 O O . ARG A 1 277 ? -17.754 -7.995 -44.510 1.00 35.78 277 ARG A O 1
ATOM 2180 N N . VAL A 1 278 ? -18.476 -9.052 -46.367 1.00 39.22 278 VAL A N 1
ATOM 2181 C CA . VAL A 1 278 ? -17.892 -10.374 -46.154 1.00 39.22 278 VAL A CA 1
ATOM 2182 C C . VAL A 1 278 ? -16.562 -10.425 -46.908 1.00 39.22 278 VAL A C 1
ATOM 2184 O O . VAL A 1 278 ? -16.502 -10.035 -48.071 1.00 39.22 278 VAL A O 1
ATOM 2187 N N . GLY A 1 279 ? -15.535 -10.976 -46.258 1.00 33.34 279 GLY A N 1
ATOM 2188 C CA . GLY A 1 279 ? -14.568 -11.857 -46.916 1.00 33.34 279 GLY A CA 1
ATOM 2189 C C . GLY A 1 279 ? -13.216 -11.272 -47.329 1.00 33.34 279 GLY A C 1
ATOM 2190 O O . GLY A 1 279 ? -13.062 -10.767 -48.436 1.00 33.34 279 GLY A O 1
ATOM 2191 N N . ARG A 1 280 ? -12.182 -11.557 -46.526 1.00 32.62 280 ARG A N 1
ATOM 2192 C CA . ARG A 1 280 ? -11.034 -12.344 -47.014 1.00 32.62 280 ARG A CA 1
ATOM 2193 C C . ARG A 1 280 ? -10.287 -13.005 -45.851 1.00 32.62 280 ARG A C 1
ATOM 2195 O O . ARG A 1 280 ? -9.908 -12.345 -44.892 1.00 32.62 280 ARG A O 1
ATOM 2202 N N . ALA A 1 281 ? -10.155 -14.323 -45.958 1.00 38.91 281 ALA A N 1
ATOM 2203 C CA . ALA A 1 281 ? -9.495 -15.235 -45.030 1.00 38.91 281 ALA A CA 1
ATOM 2204 C C . ALA A 1 281 ? -7.967 -15.323 -45.326 1.00 38.91 281 ALA A C 1
ATOM 2206 O O . ALA A 1 281 ? -7.496 -14.635 -46.236 1.00 38.91 281 ALA A O 1
ATOM 2207 N N . PRO A 1 282 ? -7.192 -16.117 -44.558 1.00 45.19 282 PRO A N 1
ATOM 2208 C CA . PRO A 1 282 ? -5.816 -15.811 -44.157 1.00 45.19 282 PRO A CA 1
ATOM 2209 C C . PRO A 1 282 ? -4.736 -16.490 -45.016 1.00 45.19 282 PRO A C 1
ATOM 2211 O O . PRO A 1 282 ? -4.988 -17.510 -45.653 1.00 45.19 282 PRO A O 1
ATOM 2214 N N . CYS A 1 283 ? -3.502 -15.977 -44.949 1.00 35.44 283 CYS A N 1
ATOM 2215 C CA . CYS A 1 283 ? -2.318 -16.645 -45.490 1.00 35.44 283 CYS A CA 1
ATOM 2216 C C . CYS A 1 283 ? -1.362 -17.102 -44.380 1.00 35.44 283 CYS A C 1
ATOM 2218 O O . CYS A 1 283 ? -0.799 -16.290 -43.655 1.00 35.44 283 CYS A O 1
ATOM 2220 N N . ALA A 1 284 ? -1.183 -18.423 -44.365 1.00 37.16 284 ALA A N 1
ATOM 2221 C CA . ALA A 1 284 ? 0.069 -19.164 -44.238 1.00 37.16 284 ALA A CA 1
ATOM 2222 C C . ALA A 1 284 ? 0.889 -19.093 -42.935 1.00 37.16 284 ALA A C 1
ATOM 2224 O O . ALA A 1 284 ? 1.636 -18.166 -42.642 1.00 37.16 284 ALA A O 1
ATOM 2225 N N . ILE A 1 285 ? 0.803 -20.235 -42.256 1.00 39.94 285 ILE A N 1
ATOM 2226 C CA . ILE A 1 285 ? 1.782 -20.891 -41.393 1.00 39.94 285 ILE A CA 1
ATOM 2227 C C . ILE A 1 285 ? 3.143 -21.013 -42.104 1.00 39.94 285 ILE A C 1
ATOM 2229 O O . ILE A 1 285 ? 3.200 -21.482 -43.239 1.00 39.94 285 ILE A O 1
ATOM 2233 N N . ALA A 1 286 ? 4.230 -20.708 -41.395 1.00 40.50 286 ALA A N 1
ATOM 2234 C CA . ALA A 1 286 ? 5.550 -21.278 -41.652 1.00 40.50 286 ALA A CA 1
ATOM 2235 C C . ALA A 1 286 ? 6.221 -21.575 -40.305 1.00 40.50 286 ALA A C 1
ATOM 2237 O O . ALA A 1 286 ? 6.597 -20.670 -39.563 1.00 40.50 286 ALA A O 1
ATOM 2238 N N . TRP A 1 287 ? 6.305 -22.864 -39.982 1.00 39.59 287 TRP A N 1
ATOM 2239 C CA . TRP A 1 287 ? 7.261 -23.403 -39.022 1.00 39.59 287 TRP A CA 1
ATOM 2240 C C . TRP A 1 287 ? 8.626 -23.457 -39.705 1.00 39.59 287 TRP A C 1
ATOM 2242 O O . TRP A 1 287 ? 8.699 -23.856 -40.865 1.00 39.59 287 TRP A O 1
ATOM 2252 N N . ASN A 1 288 ? 9.691 -23.112 -38.990 1.00 43.28 288 ASN A N 1
ATOM 2253 C CA . ASN A 1 288 ? 11.024 -23.618 -39.287 1.00 43.28 288 ASN A CA 1
ATOM 2254 C C . ASN A 1 288 ? 11.785 -23.829 -37.978 1.00 43.28 288 ASN A C 1
ATOM 2256 O O . ASN A 1 288 ? 11.547 -23.119 -37.001 1.00 43.28 288 ASN A O 1
ATOM 2260 N N . LEU A 1 289 ? 12.599 -24.884 -38.030 1.00 44.06 289 LEU A N 1
ATOM 2261 C CA . LEU A 1 289 ? 13.383 -25.525 -36.979 1.00 44.06 289 LEU A CA 1
ATOM 2262 C C . LEU A 1 289 ? 14.244 -24.581 -36.136 1.00 44.06 289 LEU A C 1
ATOM 2264 O O . LEU A 1 289 ? 14.763 -23.590 -36.697 1.00 44.06 289 LEU A O 1
#